Protein AF-A0A7H0GKP5-F1 (afdb_monomer)

Mean predicted aligned error: 14.51 Å

pLDDT: mean 85.99, std 13.83, range [42.19, 98.81]

Sequence (343 aa):
MNPLVGGDVTYFNGVPANNALYLAPGSTQPAPGTTVDGVYGLLIPQTQSYGGTGACLFATVDLTPFDAVYNDIYGTQNAGKIAPAFLNAIAAGGSCGIPASISKAFSQTSVLPGGTSTLTITVHNTATSAVPGLNVTDTLPSPLVIADAATTTCTGGTLVAASDSNSVSLSGAALPVGGCTITVPVSWPVAQAALCAAPGTTVTNVITPGTDFTTSLGQSNTPATAALTCLGEPPVIPPAGTVTKAFSQTSVLPGGTATLTITVQNSSSAAVAGLNVKDALPSPLVISGAATTTCTGGTLVAASGSSNVSLSGATLPVGGCTITVPVSWPVAQAAMCAAPAPR

Foldseek 3Di:
DPPLDDDDDDWDFQAQLVFAQAAAPPDDRDDHPGTGTRGFWGWDFCCRAPNNNHFTDTGGDDDDRPDPVCPPPGPDDCPPRRPVVVQQQCAQVHRRPAFKDKAKEWPDQEDAAFDKTKIKIWIFGQDPFKFWWKKAKWFAPPPKAFQDDKDKPFADFDWDHDGPHRMTIGGGTIAGHGGMMIITIMHNHNVNLVCLQDQWDKDKIWTCAPPRTATPSGHDDHIHIYMHTHGRDPFPQDPAQPFDWDWPDPDDAAFDKIKIKTWRFDQTPFKDWWDKDKDFAPPPKAFQDDKDKPFADFDWDRDGRHRMTMTTGTIAGHGTMMIMTMMGRHNVVNVVVDDPDDD

Radius of gyration: 38.27 Å; Cα contacts (8 Å, |Δi|>4): 824; chains: 1; bounding box: 104×42×102 Å

Structure (mmCIF, N/CA/C/O backbone):
data_AF-A0A7H0GKP5-F1
#
_entry.id   AF-A0A7H0GKP5-F1
#
loop_
_atom_site.group_PDB
_atom_site.id
_atom_site.type_symbol
_atom_site.label_atom_id
_atom_site.label_alt_id
_atom_site.label_comp_id
_atom_site.label_asym_id
_atom_site.label_entity_id
_atom_site.label_seq_id
_atom_site.pdbx_PDB_ins_code
_atom_site.Cartn_x
_atom_site.Cartn_y
_atom_site.Cartn_z
_atom_site.occupancy
_atom_site.B_iso_or_equiv
_atom_site.auth_seq_id
_atom_site.auth_comp_id
_atom_site.auth_asym_id
_atom_site.auth_atom_id
_atom_site.pdbx_PDB_model_num
ATOM 1 N N . MET A 1 1 ? 55.243 0.928 -18.674 1.00 42.19 1 MET A N 1
ATOM 2 C CA . MET A 1 1 ? 53.981 1.691 -18.597 1.00 42.19 1 MET A CA 1
ATOM 3 C C . MET A 1 1 ? 53.417 1.479 -17.207 1.00 42.19 1 MET A C 1
ATOM 5 O O . MET A 1 1 ? 53.243 0.329 -16.825 1.00 42.19 1 MET A O 1
ATOM 9 N N . ASN A 1 2 ? 53.256 2.542 -16.418 1.00 43.22 2 ASN A N 1
ATOM 10 C CA . ASN A 1 2 ? 52.572 2.445 -15.131 1.00 43.22 2 ASN A CA 1
ATOM 11 C C . ASN A 1 2 ? 51.073 2.273 -15.439 1.00 43.22 2 ASN A C 1
ATOM 13 O O . ASN A 1 2 ? 50.522 3.167 -16.078 1.00 43.22 2 ASN A O 1
ATOM 17 N N . PRO A 1 3 ? 50.410 1.172 -15.044 1.00 47.62 3 PRO A N 1
ATOM 18 C CA . PRO A 1 3 ? 48.980 0.983 -15.308 1.00 47.62 3 PRO A CA 1
ATOM 19 C C . PRO A 1 3 ? 48.097 2.060 -14.650 1.00 47.62 3 PRO A C 1
ATOM 21 O O . PRO A 1 3 ? 46.924 2.168 -14.984 1.00 47.62 3 PRO A O 1
ATOM 24 N N . LEU A 1 4 ? 48.663 2.872 -13.749 1.00 47.50 4 LEU A N 1
ATOM 25 C CA . LEU A 1 4 ? 48.002 3.999 -13.089 1.00 47.50 4 LEU A CA 1
ATOM 26 C C . LEU A 1 4 ? 48.134 5.330 -13.855 1.00 47.50 4 LEU A C 1
ATOM 28 O O . LEU A 1 4 ? 47.530 6.319 -13.456 1.00 47.50 4 LEU A O 1
ATOM 32 N N . VAL A 1 5 ? 48.910 5.364 -14.947 1.00 49.91 5 VAL A N 1
ATOM 33 C CA . VAL A 1 5 ? 49.102 6.536 -15.819 1.00 49.91 5 VAL A CA 1
ATOM 34 C C . VAL A 1 5 ? 48.874 6.091 -17.270 1.00 49.91 5 VAL A C 1
ATOM 36 O O . VAL A 1 5 ? 49.813 5.909 -18.046 1.00 49.91 5 VAL A O 1
ATOM 39 N N . GLY A 1 6 ? 47.613 5.812 -17.608 1.00 44.91 6 GLY A N 1
ATOM 40 C CA . GLY A 1 6 ? 47.175 5.511 -18.974 1.00 44.91 6 GLY A CA 1
ATOM 41 C C . GLY A 1 6 ? 47.022 6.802 -19.780 1.00 44.91 6 GLY A C 1
ATOM 42 O O . GLY A 1 6 ? 46.294 7.694 -19.361 1.00 44.91 6 GLY A O 1
ATOM 43 N N . GLY A 1 7 ? 47.751 6.914 -20.894 1.00 50.56 7 GLY A N 1
ATOM 44 C CA . GLY A 1 7 ? 47.980 8.178 -21.602 1.00 50.56 7 GLY A CA 1
ATOM 45 C C . GLY A 1 7 ? 47.321 8.353 -22.972 1.00 50.56 7 GLY A C 1
ATOM 46 O O . GLY A 1 7 ? 47.480 9.431 -23.525 1.00 50.56 7 GLY A O 1
ATOM 47 N N . ASP A 1 8 ? 46.575 7.388 -23.518 1.00 55.06 8 ASP A N 1
ATOM 48 C CA . ASP A 1 8 ? 45.895 7.593 -24.810 1.00 55.06 8 ASP A CA 1
ATOM 49 C C . ASP A 1 8 ? 44.377 7.674 -24.641 1.00 55.06 8 ASP A C 1
ATOM 51 O O . ASP A 1 8 ? 43.648 6.682 -24.572 1.00 55.06 8 ASP A O 1
ATOM 55 N N . VAL A 1 9 ? 43.916 8.921 -24.558 1.00 59.06 9 VAL A N 1
ATOM 56 C CA . VAL A 1 9 ? 42.510 9.318 -24.537 1.00 59.06 9 VAL A CA 1
ATOM 57 C C . VAL A 1 9 ? 41.914 9.079 -25.918 1.00 59.06 9 VAL A C 1
ATOM 59 O O . VAL A 1 9 ? 42.252 9.783 -26.866 1.00 59.06 9 VAL A O 1
ATOM 62 N N . THR A 1 10 ? 40.988 8.130 -26.048 1.00 70.25 10 THR A N 1
ATOM 63 C CA . THR A 1 10 ? 40.208 7.997 -27.286 1.00 70.25 10 THR A CA 1
ATOM 64 C C . THR A 1 10 ? 38.777 8.428 -27.011 1.00 70.25 10 THR A C 1
ATOM 66 O O . THR A 1 10 ? 37.949 7.627 -26.588 1.00 70.25 10 THR A O 1
ATOM 69 N N . TYR A 1 11 ? 38.493 9.718 -27.201 1.00 80.94 11 TYR A N 1
ATOM 70 C CA . TYR A 1 11 ? 37.114 10.196 -27.269 1.00 80.94 11 TYR A CA 1
ATOM 71 C C . TYR A 1 11 ? 36.375 9.507 -28.423 1.00 80.94 11 TYR A C 1
ATOM 73 O O . TYR A 1 11 ? 36.978 9.149 -29.439 1.00 80.94 11 TYR A O 1
ATOM 81 N N . PHE A 1 12 ? 35.060 9.362 -28.293 1.00 86.06 12 PHE A N 1
ATOM 82 C CA . PHE A 1 12 ? 34.231 8.940 -29.410 1.00 86.06 12 PHE A CA 1
ATOM 83 C C . PHE A 1 12 ? 34.058 10.114 -30.377 1.00 86.06 12 PHE A C 1
ATOM 85 O O . PHE A 1 12 ? 33.631 11.203 -29.985 1.00 86.06 12 PHE A O 1
ATOM 92 N N . ASN A 1 13 ? 34.385 9.867 -31.642 1.00 89.25 13 ASN A N 1
ATOM 93 C CA . ASN A 1 13 ? 34.246 10.820 -32.736 1.00 89.25 13 ASN A CA 1
ATOM 94 C C . ASN A 1 13 ? 33.146 10.368 -33.701 1.00 89.25 13 ASN A C 1
ATOM 96 O O . ASN A 1 13 ? 32.809 9.184 -33.759 1.00 89.25 13 ASN A O 1
ATOM 100 N N . GLY A 1 14 ? 32.570 11.310 -34.446 1.00 89.25 14 GLY A N 1
ATOM 101 C CA . GLY A 1 14 ? 31.476 11.056 -35.381 1.00 89.25 14 GLY A CA 1
ATOM 102 C C . GLY A 1 14 ? 30.175 10.619 -34.702 1.00 89.25 14 GLY A C 1
ATOM 103 O O . GLY A 1 14 ? 29.341 9.974 -35.335 1.00 89.25 14 GLY A O 1
ATOM 104 N N . VAL A 1 15 ? 29.984 10.940 -33.419 1.00 90.19 15 VAL A N 1
ATOM 105 C CA . VAL A 1 15 ? 28.782 10.547 -32.672 1.00 90.19 15 VAL A CA 1
ATOM 106 C C . VAL A 1 15 ? 27.616 11.430 -33.116 1.00 90.19 15 VAL A C 1
ATOM 108 O O . VAL A 1 15 ? 27.779 12.649 -33.151 1.00 90.19 15 VAL A O 1
ATOM 111 N N . PRO A 1 16 ? 26.425 10.888 -33.427 1.00 91.56 16 PRO A N 1
ATOM 112 C CA . PRO A 1 16 ? 25.240 11.714 -33.639 1.00 91.56 16 PRO A CA 1
ATOM 113 C C . PRO A 1 16 ? 25.007 12.646 -32.442 1.00 91.56 16 PRO A C 1
ATOM 115 O O . PRO A 1 16 ? 24.992 12.193 -31.300 1.00 91.56 16 PRO A O 1
ATOM 118 N N . ALA A 1 17 ? 24.791 13.937 -32.684 1.00 90.12 17 ALA A N 1
ATOM 119 C CA . ALA A 1 17 ? 24.693 14.960 -31.640 1.00 90.12 17 ALA A CA 1
ATOM 120 C C . ALA A 1 17 ? 23.602 14.656 -30.597 1.00 90.12 17 ALA A C 1
ATOM 122 O O . ALA A 1 17 ? 23.767 14.974 -29.423 1.00 90.12 17 ALA A O 1
ATOM 123 N N . ASN A 1 18 ? 22.527 13.979 -31.018 1.00 89.75 18 ASN A N 1
ATOM 124 C CA . ASN A 1 18 ? 21.422 13.536 -30.158 1.00 89.75 18 ASN A CA 1
ATOM 125 C C . ASN A 1 18 ? 21.801 12.389 -29.204 1.00 89.75 18 ASN A C 1
ATOM 127 O O . ASN A 1 18 ? 21.088 12.141 -28.237 1.00 89.75 18 ASN A O 1
ATOM 131 N N . ASN A 1 19 ? 22.895 11.684 -29.490 1.00 90.31 19 ASN A N 1
ATOM 132 C CA . ASN A 1 19 ? 23.378 10.539 -28.722 1.00 90.31 19 ASN A CA 1
ATOM 133 C C . ASN A 1 19 ? 24.552 10.918 -27.812 1.00 90.31 19 ASN A C 1
ATOM 135 O O . ASN A 1 19 ? 24.908 10.151 -26.918 1.00 90.31 19 ASN A O 1
ATOM 139 N N . ALA A 1 20 ? 25.168 12.083 -28.031 1.00 89.88 20 ALA A N 1
ATOM 140 C CA . ALA A 1 20 ? 26.224 12.601 -27.178 1.00 89.88 20 ALA A CA 1
ATOM 141 C C . ALA A 1 20 ? 25.627 13.145 -25.871 1.00 89.88 20 ALA A C 1
ATOM 143 O O . ALA A 1 20 ? 24.842 14.093 -25.879 1.00 89.88 20 ALA A O 1
ATOM 144 N N . LEU A 1 21 ? 26.011 12.541 -24.746 1.00 88.06 21 LEU A N 1
ATOM 145 C CA . LEU A 1 21 ? 25.601 12.974 -23.409 1.00 88.06 21 LEU A CA 1
ATOM 146 C C . LEU A 1 21 ? 26.622 13.930 -22.800 1.00 88.06 21 LEU A C 1
ATOM 148 O O . LEU A 1 21 ? 26.254 14.891 -22.127 1.00 88.06 21 LEU A O 1
ATOM 152 N N . TYR A 1 22 ? 27.907 13.656 -23.033 1.00 86.12 22 TYR A N 1
ATOM 153 C CA . TYR A 1 22 ? 28.989 14.425 -22.445 1.00 86.12 22 TYR A CA 1
ATOM 154 C C . TYR A 1 22 ? 30.159 14.621 -23.409 1.00 86.12 22 TYR A C 1
ATOM 156 O O . TYR A 1 22 ? 30.669 13.661 -23.989 1.00 86.12 22 TYR A O 1
ATOM 164 N N . LEU A 1 23 ? 30.592 15.876 -23.543 1.00 84.94 23 LEU A N 1
ATOM 165 C CA . LEU A 1 23 ? 31.647 16.330 -24.452 1.00 84.94 23 LEU A CA 1
ATOM 166 C C . LEU A 1 23 ? 32.865 16.833 -23.680 1.00 84.94 23 LEU A C 1
ATOM 168 O O . LEU A 1 23 ? 32.721 17.358 -22.574 1.00 84.94 23 LEU A O 1
ATOM 172 N N . ALA A 1 24 ? 34.044 16.737 -24.291 1.00 79.25 24 ALA A N 1
ATOM 173 C CA . ALA A 1 24 ? 35.291 17.270 -23.758 1.00 79.25 24 ALA A CA 1
ATOM 174 C C . ALA A 1 24 ? 35.158 18.752 -23.326 1.00 79.25 24 ALA A C 1
ATOM 176 O O . ALA A 1 24 ? 34.414 19.512 -23.961 1.00 79.25 24 ALA A O 1
ATOM 177 N N . PRO A 1 25 ? 35.876 19.195 -22.273 1.00 76.00 25 PRO A N 1
ATOM 178 C CA . PRO A 1 25 ? 35.813 20.572 -21.784 1.00 76.00 25 PRO A CA 1
ATOM 179 C C . PRO A 1 25 ? 36.015 21.607 -22.897 1.00 76.00 25 PRO A C 1
ATOM 181 O O . PRO A 1 25 ? 36.880 21.447 -23.753 1.00 76.00 25 PRO A O 1
ATOM 184 N N . GLY A 1 26 ? 35.212 22.674 -22.882 1.00 77.12 26 GLY A N 1
ATOM 185 C CA . GLY A 1 26 ? 35.241 23.720 -23.912 1.00 77.12 26 GLY A CA 1
ATOM 186 C C . GLY A 1 26 ? 34.437 23.403 -25.180 1.00 77.12 26 GLY A C 1
ATOM 187 O O . GLY A 1 26 ? 34.278 24.282 -26.024 1.00 77.12 26 GLY A O 1
ATOM 188 N N . SER A 1 27 ? 33.879 22.196 -25.301 1.00 81.75 27 SER A N 1
ATOM 189 C CA . SER A 1 27 ? 32.969 21.841 -26.395 1.00 81.75 27 SER A CA 1
ATOM 190 C C . SER A 1 27 ? 31.552 22.354 -26.128 1.00 81.75 27 SER A C 1
ATOM 192 O O . SER A 1 27 ? 31.083 22.365 -24.990 1.00 81.75 27 SER A O 1
ATOM 194 N N . THR A 1 28 ? 30.842 22.738 -27.188 1.00 83.44 28 THR A N 1
ATOM 195 C CA . THR A 1 28 ? 29.410 23.069 -27.133 1.00 83.44 28 THR A CA 1
ATOM 196 C C . THR A 1 28 ? 28.616 21.983 -27.842 1.00 83.44 28 THR A C 1
ATOM 198 O O . THR A 1 28 ? 29.091 21.413 -28.824 1.00 83.44 28 THR A O 1
ATOM 201 N N . GLN A 1 29 ? 27.423 21.658 -27.336 1.00 84.12 29 GLN A N 1
ATOM 202 C CA . GLN A 1 29 ? 26.573 20.665 -27.986 1.00 84.12 29 GLN A CA 1
ATOM 203 C C . GLN A 1 29 ? 26.078 21.220 -29.328 1.00 84.12 29 GLN A C 1
ATOM 205 O O . GLN A 1 29 ? 25.445 22.280 -29.339 1.00 84.12 29 GLN A O 1
ATOM 210 N N . PRO A 1 30 ? 26.369 20.551 -30.457 1.00 88.00 30 PRO A N 1
ATOM 211 C CA . PRO A 1 30 ? 25.908 21.022 -31.751 1.00 88.00 30 PRO A CA 1
ATOM 212 C C . PRO A 1 30 ? 24.413 20.744 -31.941 1.00 88.00 30 PRO A C 1
ATOM 214 O O . PRO A 1 30 ? 23.776 20.049 -31.146 1.00 88.00 30 PRO A O 1
ATOM 217 N N . ALA A 1 31 ? 23.844 21.325 -32.998 1.00 88.25 31 ALA A N 1
ATOM 218 C CA . ALA A 1 31 ? 22.423 21.207 -33.292 1.00 88.25 31 ALA A CA 1
ATOM 219 C C . ALA A 1 31 ? 21.989 19.737 -33.493 1.00 88.25 31 ALA A C 1
ATOM 221 O O . ALA A 1 31 ? 22.755 18.931 -34.031 1.00 88.25 31 ALA A O 1
ATOM 222 N N . PRO A 1 32 ? 20.745 19.380 -33.124 1.00 86.62 32 PRO A N 1
ATOM 223 C CA . PRO A 1 32 ? 20.196 18.058 -33.396 1.00 86.62 32 PRO A CA 1
ATOM 224 C C . PRO A 1 32 ? 20.342 17.642 -34.865 1.00 86.62 32 PRO A C 1
ATOM 226 O O . PRO A 1 32 ? 20.083 18.430 -35.773 1.00 86.62 32 PRO A O 1
ATOM 229 N N . GLY A 1 33 ? 20.722 16.383 -35.096 1.00 85.75 33 GLY A N 1
ATOM 230 C CA . GLY A 1 33 ? 20.874 15.814 -36.442 1.00 85.75 33 GLY A CA 1
ATOM 231 C C . GLY A 1 33 ? 22.257 15.975 -37.086 1.00 85.75 33 GLY A C 1
ATOM 232 O O . GLY A 1 33 ? 22.461 15.452 -38.179 1.00 85.75 33 GLY A O 1
ATOM 233 N N . THR A 1 34 ? 23.217 16.634 -36.430 1.00 92.81 34 THR A N 1
ATOM 234 C CA . THR A 1 34 ? 24.630 16.632 -36.857 1.00 92.81 34 THR A CA 1
ATOM 235 C C . THR A 1 34 ? 25.427 15.532 -36.152 1.00 92.81 34 THR A C 1
ATOM 237 O O . THR A 1 34 ? 24.889 14.790 -35.329 1.00 92.81 34 THR A O 1
ATOM 240 N N . THR A 1 35 ? 26.724 15.428 -36.447 1.00 91.88 35 THR A N 1
ATOM 241 C CA . THR A 1 35 ? 27.682 14.644 -35.654 1.00 91.88 35 THR A CA 1
ATOM 242 C C . THR A 1 35 ? 28.554 15.550 -34.785 1.00 91.88 35 THR A C 1
ATOM 244 O O . THR A 1 35 ? 28.647 16.754 -35.034 1.00 91.88 35 THR A O 1
ATOM 247 N N . VAL A 1 36 ? 29.180 14.974 -33.761 1.00 92.75 36 VAL A N 1
ATOM 248 C CA . VAL A 1 36 ? 30.086 15.649 -32.831 1.00 92.75 36 VAL A CA 1
ATOM 249 C C . VAL A 1 36 ? 31.264 14.744 -32.470 1.00 92.75 36 VAL A C 1
ATOM 251 O O . VAL A 1 36 ? 31.110 13.528 -32.323 1.00 92.75 36 VAL A O 1
ATOM 254 N N . ASP A 1 37 ? 32.434 15.364 -32.341 1.00 89.56 37 ASP A N 1
ATOM 255 C CA . ASP A 1 37 ? 33.682 14.735 -31.913 1.00 89.56 37 ASP A CA 1
ATOM 256 C C . ASP A 1 37 ? 33.975 15.048 -30.441 1.00 89.56 37 ASP A C 1
ATOM 258 O O . ASP A 1 37 ? 33.355 15.932 -29.845 1.00 89.56 37 ASP A O 1
ATOM 262 N N . GLY A 1 38 ? 34.926 14.340 -29.831 1.00 85.12 38 GLY A N 1
ATOM 263 C CA . GLY A 1 38 ? 35.325 14.628 -28.451 1.00 85.12 38 GLY A CA 1
ATOM 264 C C . GLY A 1 38 ? 34.295 14.186 -27.404 1.00 85.12 38 GLY A C 1
ATOM 265 O O . GLY A 1 38 ? 34.229 14.766 -26.320 1.00 85.12 38 GLY A O 1
ATOM 266 N N . VAL A 1 39 ? 33.462 13.186 -27.708 1.00 86.62 39 VAL A N 1
ATOM 267 C CA . VAL A 1 39 ? 32.450 12.667 -26.778 1.00 86.62 39 VAL A CA 1
ATOM 268 C C . VAL A 1 39 ? 33.096 11.695 -25.793 1.00 86.62 39 VAL A C 1
ATOM 270 O O . VAL A 1 39 ? 33.787 10.767 -26.205 1.00 86.62 39 VAL A O 1
ATOM 273 N N . TYR A 1 40 ? 32.854 11.861 -24.492 1.00 84.50 40 TYR A N 1
ATOM 274 C CA . TYR A 1 40 ? 33.293 10.900 -23.466 1.00 84.50 40 TYR A CA 1
ATOM 275 C C . TYR A 1 40 ? 32.140 10.131 -22.818 1.00 84.50 40 TYR A C 1
ATOM 277 O O . TYR A 1 40 ? 32.378 9.196 -22.060 1.00 84.50 40 TYR A O 1
ATOM 285 N N . GLY A 1 41 ? 30.889 10.477 -23.120 1.00 86.62 41 GLY A N 1
ATOM 286 C CA . GLY A 1 41 ? 29.725 9.684 -22.740 1.00 86.62 41 GLY A CA 1
ATOM 287 C C . GLY A 1 41 ? 28.646 9.763 -23.807 1.00 86.62 41 GLY A C 1
ATOM 288 O O . GLY A 1 41 ? 28.270 10.862 -24.220 1.00 86.62 41 GLY A O 1
ATOM 289 N N . LEU A 1 42 ? 28.149 8.610 -24.250 1.00 90.62 42 LEU A N 1
ATOM 290 C CA . LEU A 1 42 ? 27.102 8.509 -25.262 1.00 90.62 42 LEU A CA 1
ATOM 291 C C . LEU A 1 42 ? 26.056 7.454 -24.903 1.00 90.62 42 LEU A C 1
ATOM 293 O O . LEU A 1 42 ? 26.338 6.473 -24.211 1.00 90.62 42 LEU A O 1
ATOM 297 N N . LEU A 1 43 ? 24.857 7.657 -25.439 1.00 92.25 43 LEU A N 1
ATOM 298 C CA . LEU A 1 43 ? 23.736 6.731 -25.382 1.00 92.25 43 LEU A CA 1
ATOM 299 C C . LEU A 1 43 ? 23.212 6.506 -26.798 1.00 92.25 43 LEU A C 1
ATOM 301 O O . LEU A 1 43 ? 22.797 7.452 -27.462 1.00 92.25 43 LEU A O 1
ATOM 305 N N . ILE A 1 44 ? 23.194 5.253 -27.243 1.00 91.38 44 ILE A N 1
ATOM 306 C CA . ILE A 1 44 ? 22.543 4.837 -28.486 1.00 91.38 44 ILE A CA 1
ATOM 307 C C . ILE A 1 44 ? 21.239 4.140 -28.089 1.00 91.38 44 ILE A C 1
ATOM 309 O O . ILE A 1 44 ? 21.284 3.027 -27.550 1.00 91.38 44 ILE A O 1
ATOM 313 N N . PRO A 1 45 ? 20.080 4.779 -28.335 1.00 89.25 45 PRO A N 1
ATOM 314 C CA . PRO A 1 45 ? 18.780 4.167 -28.104 1.00 89.25 45 PRO A CA 1
ATOM 315 C C . PRO A 1 45 ? 18.638 2.864 -28.888 1.00 89.25 45 PRO A C 1
ATOM 317 O O . PRO A 1 45 ? 19.172 2.736 -29.994 1.00 89.25 45 PRO A O 1
ATOM 320 N N . GLN A 1 46 ? 17.837 1.931 -28.371 1.00 84.88 46 GLN A N 1
ATOM 321 C CA . GLN A 1 46 ? 17.559 0.666 -29.060 1.00 84.88 46 GLN A CA 1
ATOM 322 C C . GLN A 1 46 ? 17.062 0.902 -30.496 1.00 84.88 46 GLN A C 1
ATOM 324 O O . GLN A 1 46 ? 17.510 0.245 -31.430 1.00 84.88 46 GLN A O 1
ATOM 329 N N . THR A 1 47 ? 16.203 1.910 -30.683 1.00 87.12 47 THR A N 1
ATOM 330 C CA . THR A 1 47 ? 15.612 2.294 -31.976 1.00 87.12 47 THR A CA 1
ATOM 331 C C . THR A 1 47 ? 16.639 2.692 -33.038 1.00 87.12 47 THR A C 1
ATOM 333 O O . THR A 1 47 ? 16.351 2.601 -34.228 1.00 87.12 47 THR A O 1
ATOM 336 N N . GLN A 1 48 ? 17.837 3.113 -32.629 1.00 89.50 48 GLN A N 1
ATOM 337 C CA . GLN A 1 48 ? 18.928 3.510 -33.524 1.00 89.50 48 GLN A CA 1
ATOM 338 C C . GLN A 1 48 ? 20.005 2.424 -33.662 1.00 89.50 48 GLN A C 1
ATOM 340 O O . GLN A 1 48 ? 20.851 2.493 -34.552 1.00 89.50 48 GLN A O 1
ATOM 345 N N . SER A 1 49 ? 19.978 1.411 -32.796 1.00 88.19 49 SER A N 1
ATOM 346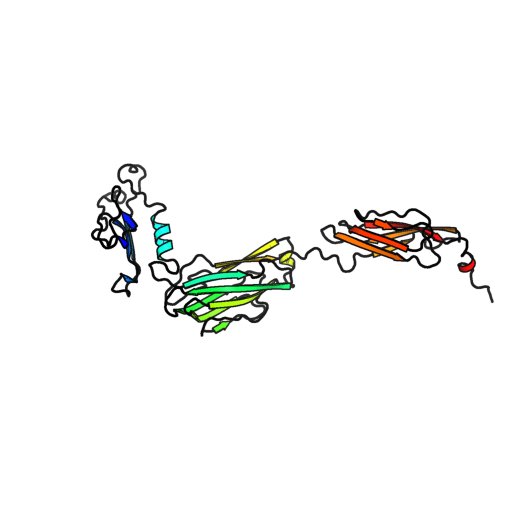 C CA . SER A 1 49 ? 20.918 0.294 -32.797 1.00 88.19 49 SER A CA 1
ATOM 347 C C . SER A 1 49 ? 20.428 -0.803 -33.739 1.00 88.19 49 SER A C 1
ATOM 349 O O . SER A 1 49 ? 19.305 -1.288 -33.600 1.00 88.19 49 SER A O 1
ATOM 351 N N . TYR A 1 50 ? 21.250 -1.186 -34.721 1.00 88.19 50 TYR A N 1
ATOM 352 C CA . TYR A 1 50 ? 20.960 -2.261 -35.686 1.00 88.19 50 TYR A CA 1
ATOM 353 C C . TYR A 1 50 ? 19.517 -2.210 -36.246 1.00 88.19 50 TYR A C 1
ATOM 355 O O . TYR A 1 50 ? 18.749 -3.170 -36.169 1.00 88.19 50 TYR A O 1
ATOM 363 N N . GLY A 1 51 ? 19.102 -1.034 -36.734 1.00 84.06 51 GLY A N 1
ATOM 364 C CA . GLY A 1 51 ? 17.769 -0.832 -37.319 1.00 84.06 51 GLY A CA 1
ATOM 365 C C . GLY A 1 51 ? 16.597 -1.004 -36.342 1.00 84.06 51 GLY A C 1
ATOM 366 O O . GLY A 1 51 ? 15.508 -1.375 -36.769 1.00 84.06 51 GLY A O 1
ATOM 367 N N . GLY A 1 52 ? 16.812 -0.784 -35.041 1.00 81.81 52 GLY A N 1
ATOM 368 C CA . GLY A 1 52 ? 15.788 -0.918 -33.999 1.00 81.81 52 GLY A CA 1
ATOM 369 C C . GLY A 1 52 ? 15.755 -2.277 -33.302 1.00 81.81 52 GLY A C 1
ATOM 370 O O . GLY A 1 52 ? 14.970 -2.475 -32.375 1.00 81.81 52 GLY A O 1
ATOM 371 N N . THR A 1 53 ? 16.606 -3.212 -33.726 1.00 80.25 53 THR A N 1
ATOM 372 C CA . THR A 1 53 ? 16.664 -4.581 -33.183 1.00 80.25 53 THR A CA 1
ATOM 373 C C . THR A 1 53 ? 17.935 -4.866 -32.381 1.00 80.25 53 THR A C 1
ATOM 375 O O . THR A 1 53 ? 18.071 -5.943 -31.804 1.00 80.25 53 THR A O 1
ATOM 378 N N . GLY A 1 54 ? 18.866 -3.910 -32.327 1.00 82.62 54 GLY A N 1
ATOM 379 C CA . GLY A 1 54 ? 20.095 -4.014 -31.545 1.00 82.62 54 GLY A CA 1
ATOM 380 C C . GLY A 1 54 ? 19.886 -3.713 -30.062 1.00 82.62 54 GLY A C 1
ATOM 381 O O . GLY A 1 54 ? 18.797 -3.349 -29.631 1.00 82.62 54 GLY A O 1
ATOM 382 N N . ALA A 1 55 ? 20.947 -3.840 -29.266 1.00 83.81 55 ALA A N 1
ATOM 383 C CA . ALA A 1 55 ? 20.913 -3.479 -27.849 1.00 83.81 55 ALA A CA 1
ATOM 384 C C . ALA A 1 55 ? 20.883 -1.953 -27.652 1.00 83.81 55 ALA A C 1
ATOM 386 O O . ALA A 1 55 ? 21.445 -1.211 -28.462 1.00 83.81 55 ALA A O 1
ATOM 387 N N . CYS A 1 56 ? 20.296 -1.495 -26.542 1.00 88.06 56 CYS A N 1
ATOM 388 C CA . CYS A 1 56 ? 20.578 -0.155 -26.028 1.00 88.06 56 CYS A CA 1
ATOM 389 C C . CYS A 1 56 ? 22.048 -0.099 -25.597 1.00 88.06 56 CYS A C 1
ATOM 391 O O . CYS A 1 56 ? 22.486 -0.950 -24.819 1.00 88.06 56 CYS A O 1
ATOM 393 N N . LEU A 1 57 ? 22.809 0.874 -26.097 1.00 89.00 57 LEU A N 1
ATOM 394 C CA . LEU A 1 57 ? 24.230 0.997 -25.775 1.00 89.00 57 LEU A CA 1
ATOM 395 C C . LEU A 1 57 ? 24.460 2.259 -24.962 1.00 89.00 57 LEU A C 1
ATOM 397 O O . LEU A 1 57 ? 24.114 3.356 -25.391 1.00 89.00 57 LEU A O 1
ATOM 401 N N . PHE A 1 58 ? 25.098 2.098 -23.813 1.00 89.00 58 PHE A N 1
ATOM 402 C CA . PHE A 1 58 ? 25.612 3.197 -23.018 1.00 89.00 58 PHE A CA 1
ATOM 403 C C . PHE A 1 58 ? 27.124 3.022 -22.923 1.00 89.00 58 PHE A C 1
ATOM 405 O O . PHE A 1 58 ? 27.593 1.981 -22.460 1.00 89.00 58 PHE A O 1
ATOM 412 N N . ALA A 1 59 ? 27.883 4.003 -23.403 1.00 86.94 59 ALA A N 1
ATOM 413 C CA . ALA A 1 59 ? 29.338 3.927 -23.436 1.00 86.94 59 ALA A CA 1
ATOM 414 C C . ALA A 1 59 ? 29.945 5.196 -22.850 1.00 86.94 59 ALA A C 1
ATOM 416 O O . ALA A 1 59 ? 29.526 6.310 -23.168 1.00 86.94 59 ALA A O 1
ATOM 417 N N . THR A 1 60 ? 30.951 5.017 -21.999 1.00 82.56 60 THR A N 1
ATOM 418 C CA . THR A 1 60 ? 31.675 6.113 -21.360 1.00 82.56 60 THR A CA 1
ATOM 419 C C . THR A 1 60 ? 33.163 5.845 -21.370 1.00 82.56 60 THR A C 1
ATOM 421 O O . THR A 1 60 ? 33.592 4.714 -21.150 1.00 82.56 60 THR A O 1
ATOM 424 N N . VAL A 1 61 ? 33.937 6.903 -21.557 1.00 76.75 61 VAL A N 1
ATOM 425 C CA . VAL A 1 61 ? 35.374 6.917 -21.312 1.00 76.75 61 VAL A CA 1
ATOM 426 C C . VAL A 1 61 ? 35.587 7.632 -19.986 1.00 76.75 61 VAL A C 1
ATOM 428 O O . VAL A 1 61 ? 35.216 8.800 -19.851 1.00 76.75 61 VAL A O 1
ATOM 431 N N . ASP A 1 62 ? 36.146 6.926 -19.002 1.00 70.88 62 ASP A N 1
ATOM 432 C CA . ASP A 1 62 ? 36.542 7.538 -17.737 1.00 70.88 62 ASP A CA 1
ATOM 433 C C . ASP A 1 62 ? 38.031 7.879 -17.748 1.00 70.88 62 ASP A C 1
ATOM 435 O O . ASP A 1 62 ? 38.869 7.048 -18.096 1.00 70.88 62 ASP A O 1
ATOM 439 N N . LEU A 1 63 ? 38.331 9.130 -17.409 1.00 64.56 63 LEU A N 1
ATOM 440 C CA . LEU A 1 63 ? 39.657 9.738 -17.516 1.00 64.56 63 LEU A CA 1
ATOM 441 C C . LEU A 1 63 ? 40.247 10.070 -16.146 1.00 64.56 63 LEU A C 1
ATOM 443 O O . LEU A 1 63 ? 41.291 10.714 -16.076 1.00 64.56 63 LEU A O 1
ATOM 447 N N . THR A 1 64 ? 39.587 9.670 -15.055 1.00 63.25 64 THR A N 1
ATOM 448 C CA . THR A 1 64 ? 40.099 9.940 -13.714 1.00 63.25 64 THR A CA 1
ATOM 449 C C . THR A 1 64 ? 41.391 9.151 -13.484 1.00 63.25 64 THR A C 1
ATOM 451 O O . THR A 1 64 ? 41.340 7.916 -13.471 1.00 63.25 64 THR A O 1
ATOM 454 N N . PRO A 1 65 ? 42.546 9.817 -13.287 1.00 58.59 65 PRO A N 1
ATOM 455 C CA . PRO A 1 65 ? 43.745 9.122 -12.849 1.00 58.59 65 PRO A CA 1
ATOM 456 C C . PRO A 1 65 ? 43.470 8.461 -11.493 1.00 58.59 65 PRO A C 1
ATOM 458 O O . PRO A 1 65 ? 42.816 9.042 -10.628 1.00 58.59 65 PRO A O 1
ATOM 461 N N . PHE A 1 66 ? 43.997 7.253 -11.283 1.00 61.44 66 PHE A N 1
ATOM 462 C CA . PHE A 1 66 ? 43.897 6.549 -9.996 1.00 61.44 66 PHE A CA 1
ATOM 463 C C . PHE A 1 66 ? 44.739 7.208 -8.882 1.00 61.44 66 PHE A C 1
ATOM 465 O O . PHE A 1 66 ? 44.748 6.727 -7.751 1.00 61.44 66 PHE A O 1
ATOM 472 N N . ASP A 1 67 ? 45.452 8.292 -9.203 1.00 57.53 67 ASP A N 1
ATOM 473 C CA . ASP A 1 67 ? 46.311 9.055 -8.305 1.00 57.53 67 ASP A CA 1
ATOM 474 C C . ASP A 1 67 ? 45.828 10.513 -8.195 1.00 57.53 67 ASP A C 1
ATOM 476 O O . ASP A 1 67 ? 45.739 11.244 -9.186 1.00 57.53 67 ASP A O 1
ATOM 480 N N . ALA A 1 68 ? 45.553 10.938 -6.961 1.00 57.34 68 ALA A N 1
ATOM 481 C CA . ALA A 1 68 ? 45.102 12.282 -6.610 1.00 57.34 68 ALA A CA 1
ATOM 482 C C . ALA A 1 68 ? 46.154 13.378 -6.875 1.00 57.34 68 ALA A C 1
ATOM 484 O O . ALA A 1 68 ? 45.812 14.560 -6.886 1.00 57.34 68 ALA A O 1
ATOM 485 N N . VAL A 1 69 ? 47.422 13.019 -7.103 1.00 59.97 69 VAL A N 1
ATOM 486 C CA . VAL A 1 69 ? 48.505 13.979 -7.378 1.00 59.97 69 VAL A CA 1
ATOM 487 C C . VAL A 1 69 ? 48.340 14.664 -8.748 1.00 59.97 69 VAL A C 1
ATOM 489 O O . VAL A 1 69 ? 48.819 15.780 -8.933 1.00 59.97 69 VAL A O 1
ATOM 492 N N . TYR A 1 70 ? 47.604 14.060 -9.689 1.00 59.06 70 TYR A N 1
ATOM 493 C CA . TYR A 1 70 ? 47.387 14.578 -11.053 1.00 59.06 70 TYR A CA 1
ATOM 494 C C . TYR A 1 70 ? 46.031 15.287 -11.255 1.00 59.06 70 TYR A C 1
ATOM 496 O O . TYR A 1 70 ? 45.530 15.379 -12.376 1.00 59.06 70 TYR A O 1
ATOM 504 N N . ASN A 1 71 ? 45.436 15.815 -10.181 1.00 55.78 71 ASN A N 1
ATOM 505 C CA . ASN A 1 71 ? 44.089 16.407 -10.170 1.00 55.78 71 ASN A CA 1
ATOM 506 C C . ASN A 1 71 ? 43.918 17.672 -11.048 1.00 55.78 71 ASN A C 1
ATOM 508 O O . ASN A 1 71 ? 42.795 18.131 -11.229 1.00 55.78 71 ASN A O 1
ATOM 512 N N . ASP A 1 72 ? 45.004 18.230 -11.596 1.00 53.66 72 ASP A N 1
ATOM 513 C CA . ASP A 1 72 ? 45.003 19.539 -12.272 1.00 53.66 72 ASP A CA 1
ATOM 514 C C . ASP A 1 72 ? 45.146 19.478 -13.808 1.00 53.66 72 ASP A C 1
ATOM 516 O O . ASP A 1 72 ? 44.988 20.495 -14.478 1.00 53.66 72 ASP A O 1
ATOM 520 N N . ILE A 1 73 ? 45.440 18.310 -14.401 1.00 53.06 73 ILE A N 1
ATOM 521 C CA . ILE A 1 73 ? 45.830 18.242 -15.830 1.00 53.06 73 ILE A CA 1
ATOM 522 C C . ILE A 1 73 ? 44.708 17.726 -16.750 1.00 53.06 73 ILE A C 1
ATOM 524 O O . ILE A 1 73 ? 44.683 18.067 -17.931 1.00 53.06 73 ILE A O 1
ATOM 528 N N . TYR A 1 74 ? 43.710 17.003 -16.230 1.00 56.56 74 TYR A N 1
ATOM 529 C CA . TYR A 1 74 ? 42.580 16.510 -17.030 1.00 56.56 74 TYR A CA 1
ATOM 530 C C . TYR A 1 74 ? 41.259 16.746 -16.289 1.00 56.56 74 TYR A C 1
ATOM 532 O O . TYR A 1 74 ? 40.784 15.910 -15.527 1.00 56.56 74 TYR A O 1
ATOM 540 N N . GLY A 1 75 ? 40.676 17.931 -16.488 1.00 55.09 75 GLY A N 1
ATOM 541 C CA . GLY A 1 75 ? 39.497 18.450 -15.779 1.00 55.09 75 GLY A CA 1
ATOM 542 C C . GLY A 1 75 ? 38.155 17.746 -16.043 1.00 55.09 75 GLY A C 1
ATOM 543 O O . GLY A 1 75 ? 37.125 18.412 -16.130 1.00 55.09 75 GLY A O 1
ATOM 544 N N . THR A 1 76 ? 38.118 16.420 -16.169 1.00 59.78 76 THR A N 1
ATOM 545 C CA . THR A 1 76 ? 36.877 15.652 -16.359 1.00 59.78 76 THR A CA 1
ATOM 546 C C . THR A 1 76 ? 36.708 14.598 -15.271 1.00 59.78 76 THR A C 1
ATOM 548 O O . THR A 1 76 ? 36.883 13.406 -15.508 1.00 59.78 76 THR A O 1
ATOM 551 N N . GLN A 1 77 ? 36.324 15.027 -14.065 1.00 65.44 77 GLN A N 1
ATOM 552 C CA . GLN A 1 77 ? 35.725 14.103 -13.102 1.00 65.44 77 GLN A CA 1
ATOM 553 C C . GLN A 1 77 ? 34.286 13.802 -13.552 1.00 65.44 77 GLN A C 1
ATOM 555 O O . GLN A 1 77 ? 33.421 14.685 -13.587 1.00 65.44 77 GLN A O 1
ATOM 560 N N . ASN A 1 78 ? 34.038 12.545 -13.917 1.00 65.88 78 ASN A N 1
ATOM 561 C CA . ASN A 1 78 ? 32.731 12.048 -14.360 1.00 65.88 78 ASN A CA 1
ATOM 562 C C . ASN A 1 78 ? 31.779 11.720 -13.200 1.00 65.88 78 ASN A C 1
ATOM 564 O O . ASN A 1 78 ? 30.620 11.342 -13.419 1.00 65.88 78 ASN A O 1
ATOM 568 N N . ALA A 1 79 ? 32.261 11.885 -11.965 1.00 68.38 79 ALA A N 1
ATOM 569 C CA . ALA A 1 79 ? 31.523 11.634 -10.740 1.00 68.38 79 ALA A CA 1
ATOM 570 C C . ALA A 1 79 ? 30.160 12.348 -10.753 1.00 68.38 79 ALA A C 1
ATOM 572 O O . ALA A 1 79 ? 30.057 13.544 -11.021 1.00 68.38 79 ALA A O 1
ATOM 573 N N . GLY A 1 80 ? 29.094 11.585 -10.496 1.00 73.00 80 GLY A N 1
ATOM 574 C CA . GLY A 1 80 ? 27.723 12.097 -10.396 1.00 73.00 80 GLY A CA 1
ATOM 575 C C . GLY A 1 80 ? 27.029 12.451 -11.719 1.00 73.00 80 GLY A C 1
ATOM 576 O O . GLY A 1 80 ? 25.840 12.747 -11.692 1.00 73.00 80 GLY A O 1
ATOM 577 N N . LYS A 1 81 ? 27.712 12.393 -12.871 1.00 74.00 81 LYS A N 1
ATOM 578 C CA . LYS A 1 81 ? 27.114 12.703 -14.185 1.00 74.00 81 LYS A CA 1
ATOM 579 C C . LYS A 1 81 ? 26.559 11.456 -14.872 1.00 74.00 81 LYS A C 1
ATOM 581 O O . LYS A 1 81 ? 25.394 11.404 -15.246 1.00 74.00 81 LYS A O 1
ATOM 586 N N . ILE A 1 82 ? 27.387 10.419 -14.967 1.00 78.81 82 ILE A N 1
ATOM 587 C CA . ILE A 1 82 ? 27.099 9.207 -15.742 1.00 78.81 82 ILE A CA 1
ATOM 588 C C . ILE A 1 82 ? 25.898 8.421 -15.200 1.00 78.81 82 ILE A C 1
ATOM 590 O O . ILE A 1 82 ? 25.022 8.020 -15.965 1.00 78.81 82 ILE A O 1
ATOM 594 N N . ALA A 1 83 ? 25.834 8.220 -13.881 1.00 81.31 83 ALA A N 1
ATOM 595 C CA . ALA A 1 83 ? 24.813 7.373 -13.266 1.00 81.31 83 ALA A CA 1
ATOM 596 C C . ALA A 1 83 ? 23.372 7.896 -13.470 1.00 81.31 83 ALA A C 1
ATOM 598 O O . ALA A 1 83 ? 22.535 7.106 -13.905 1.00 81.31 83 ALA A O 1
ATOM 599 N N . PRO A 1 84 ? 23.053 9.191 -13.255 1.00 84.44 84 PRO A N 1
ATOM 600 C CA . PRO A 1 84 ? 21.723 9.721 -13.570 1.00 84.44 84 PRO A CA 1
ATOM 601 C C . PRO A 1 84 ? 21.310 9.541 -15.035 1.00 84.44 84 PRO A C 1
ATOM 603 O O . PRO A 1 84 ? 20.167 9.178 -15.307 1.00 84.44 84 PRO A O 1
ATOM 606 N N . ALA A 1 85 ? 22.227 9.759 -15.985 1.00 83.25 85 ALA A N 1
ATOM 607 C CA . ALA A 1 85 ? 21.932 9.588 -17.407 1.00 83.25 85 ALA A CA 1
ATOM 608 C C . ALA A 1 85 ? 21.633 8.123 -17.755 1.00 83.25 85 ALA A C 1
ATOM 610 O O . ALA A 1 85 ? 20.665 7.846 -18.463 1.00 83.25 85 ALA A O 1
ATOM 611 N N . PHE A 1 86 ? 22.417 7.189 -17.207 1.00 85.62 86 PHE A N 1
ATOM 612 C CA . PHE A 1 86 ? 22.165 5.760 -17.359 1.00 85.62 86 PHE A CA 1
ATOM 613 C C . PHE A 1 86 ? 20.804 5.361 -16.773 1.00 85.62 86 PHE A C 1
ATOM 615 O O . PHE A 1 86 ? 20.004 4.748 -17.474 1.00 85.62 86 PHE A O 1
ATOM 622 N N . LEU A 1 87 ? 20.503 5.768 -15.534 1.00 86.31 87 LEU A N 1
ATOM 623 C CA . LEU A 1 87 ? 19.231 5.462 -14.868 1.00 86.31 87 LEU A CA 1
ATOM 624 C C . LEU A 1 87 ? 18.020 5.992 -15.648 1.00 86.31 87 LEU A C 1
ATOM 626 O O . LEU A 1 87 ? 17.039 5.273 -15.806 1.00 86.31 87 LEU A O 1
ATOM 630 N N . ASN A 1 88 ? 18.104 7.209 -16.192 1.00 85.44 88 ASN A N 1
ATOM 631 C CA . ASN A 1 88 ? 17.047 7.775 -17.034 1.00 85.44 88 ASN A CA 1
ATOM 632 C C . ASN A 1 88 ? 16.887 7.021 -18.362 1.00 85.44 88 ASN A C 1
ATOM 634 O O . ASN A 1 88 ? 15.768 6.853 -18.841 1.00 85.44 88 ASN A O 1
ATOM 638 N N . ALA A 1 89 ? 17.988 6.555 -18.961 1.00 85.38 89 ALA A N 1
ATOM 639 C CA . ALA A 1 89 ? 17.944 5.795 -20.207 1.00 85.38 89 ALA A CA 1
ATOM 640 C C . ALA A 1 89 ? 17.248 4.440 -20.030 1.00 85.38 89 ALA A C 1
ATOM 642 O O . ALA A 1 89 ? 16.485 4.031 -20.906 1.00 85.38 89 ALA A O 1
ATOM 643 N N . ILE A 1 90 ? 17.502 3.766 -18.904 1.00 85.38 90 ILE A N 1
ATOM 644 C CA . ILE A 1 90 ? 16.934 2.447 -18.613 1.00 85.38 90 ILE A CA 1
ATOM 645 C C . ILE A 1 90 ? 15.577 2.504 -17.912 1.00 85.38 90 ILE A C 1
ATOM 647 O O . ILE A 1 90 ? 14.958 1.459 -17.774 1.00 85.38 90 ILE A O 1
ATOM 651 N N . ALA A 1 91 ? 15.112 3.657 -17.426 1.00 87.56 91 ALA A N 1
ATOM 652 C CA . ALA A 1 91 ? 13.798 3.780 -16.790 1.00 87.56 91 ALA A CA 1
ATOM 653 C C . ALA A 1 91 ? 12.660 3.392 -17.751 1.00 87.56 91 ALA A C 1
ATOM 655 O O . ALA A 1 91 ? 12.827 3.418 -18.972 1.00 87.56 91 ALA A O 1
ATOM 656 N N . ALA A 1 92 ? 11.484 3.061 -17.210 1.00 85.38 92 ALA A N 1
ATOM 657 C CA . ALA A 1 92 ? 10.318 2.762 -18.037 1.00 85.38 92 ALA A CA 1
ATOM 658 C C . ALA A 1 92 ? 9.964 3.939 -18.967 1.00 85.38 92 ALA A C 1
ATOM 660 O O . ALA A 1 92 ? 9.786 5.068 -18.510 1.00 85.38 92 ALA A O 1
ATOM 661 N N . GLY A 1 93 ? 9.889 3.675 -20.274 1.00 84.12 93 GLY A N 1
ATOM 662 C CA . GLY A 1 93 ? 9.691 4.703 -21.306 1.00 84.12 93 GLY A CA 1
ATOM 663 C C . GLY A 1 93 ? 10.946 5.516 -21.655 1.00 84.12 93 GLY A C 1
ATOM 664 O O . GLY A 1 93 ? 10.873 6.418 -22.488 1.00 84.12 93 GLY A O 1
ATOM 665 N N . GLY A 1 94 ? 12.092 5.197 -21.049 1.00 86.25 94 GLY A N 1
ATOM 666 C CA . GLY A 1 94 ? 13.393 5.757 -21.392 1.00 86.25 94 GLY A CA 1
ATOM 667 C C . GLY A 1 94 ? 13.912 5.265 -22.746 1.00 86.25 94 GLY A C 1
ATOM 668 O O . GLY A 1 94 ? 13.350 4.376 -23.390 1.00 86.25 94 GLY A O 1
ATOM 669 N N . SER A 1 95 ? 15.031 5.837 -23.188 1.00 84.44 95 SER A N 1
ATOM 670 C CA . SER A 1 95 ? 15.609 5.588 -24.517 1.00 84.44 95 SER A CA 1
ATOM 671 C C . SER A 1 95 ? 16.047 4.138 -24.765 1.00 84.44 95 SER A C 1
ATOM 673 O O . SER A 1 95 ? 16.248 3.749 -25.918 1.00 84.44 95 SER A O 1
ATOM 675 N N . CYS A 1 96 ? 16.202 3.328 -23.715 1.00 85.06 96 CYS A N 1
ATOM 676 C CA . CYS A 1 96 ? 16.483 1.902 -23.849 1.00 85.06 96 CYS A CA 1
ATOM 677 C C . CYS A 1 96 ? 15.246 1.045 -24.132 1.00 85.06 96 CYS A C 1
ATOM 679 O O . CYS A 1 96 ? 15.394 -0.163 -24.281 1.00 85.06 96 CYS A O 1
ATOM 681 N N . GLY A 1 97 ? 14.052 1.637 -24.228 1.00 81.88 97 GLY A N 1
ATOM 682 C CA . GLY A 1 97 ? 12.858 0.922 -24.677 1.00 81.88 97 GLY A CA 1
ATOM 683 C C . GLY A 1 97 ? 12.320 -0.096 -23.674 1.00 81.88 97 GLY A C 1
ATOM 684 O O . GLY A 1 97 ? 11.476 -0.904 -24.046 1.00 81.88 97 GLY A O 1
ATOM 685 N N . ILE A 1 98 ? 12.768 -0.051 -22.413 1.00 88.62 98 ILE A N 1
ATOM 686 C CA . ILE A 1 98 ? 12.203 -0.864 -21.333 1.00 88.62 98 ILE A CA 1
ATOM 687 C C . ILE A 1 98 ? 10.813 -0.297 -21.029 1.00 88.62 98 ILE A C 1
ATOM 689 O O . ILE A 1 98 ? 10.711 0.871 -20.651 1.00 88.62 98 ILE A O 1
ATOM 693 N N . PRO A 1 99 ? 9.726 -1.060 -21.220 1.00 89.50 99 PRO A N 1
ATOM 694 C CA . PRO A 1 99 ? 8.389 -0.477 -21.183 1.00 89.50 99 PRO A CA 1
ATOM 695 C C . PRO A 1 99 ? 7.678 -0.667 -19.843 1.00 89.50 99 PRO A C 1
ATOM 697 O O . PRO A 1 99 ? 6.662 -0.022 -19.588 1.00 89.50 99 PRO A O 1
ATOM 700 N N . ALA A 1 100 ? 8.177 -1.581 -19.010 1.00 93.88 100 ALA A N 1
ATOM 701 C CA . ALA A 1 100 ? 7.459 -2.083 -17.855 1.00 93.88 100 ALA A CA 1
ATOM 702 C C . ALA A 1 100 ? 8.008 -1.516 -16.539 1.00 93.88 100 ALA A C 1
ATOM 704 O O . ALA A 1 100 ? 9.213 -1.571 -16.276 1.00 93.88 100 ALA A O 1
ATOM 705 N N . SER A 1 101 ? 7.105 -1.024 -15.692 1.00 94.50 101 SER A N 1
ATOM 706 C CA . SER A 1 101 ? 7.381 -0.632 -14.305 1.00 94.50 101 SER A CA 1
ATOM 707 C C . SER A 1 101 ? 6.267 -1.112 -13.382 1.00 94.50 101 SER A C 1
ATOM 709 O O . SER A 1 101 ? 5.180 -1.474 -13.835 1.00 94.50 101 SER A O 1
ATOM 711 N N . ILE A 1 102 ? 6.534 -1.133 -12.078 1.00 96.31 102 ILE A N 1
ATOM 712 C CA . ILE A 1 102 ? 5.579 -1.601 -11.077 1.00 96.31 102 ILE A CA 1
ATOM 713 C C . ILE A 1 102 ? 5.505 -0.625 -9.903 1.00 96.31 102 ILE A C 1
ATOM 715 O O . ILE A 1 102 ? 6.511 -0.065 -9.467 1.00 96.31 102 ILE A O 1
ATOM 719 N N . SER A 1 103 ? 4.298 -0.417 -9.394 1.00 96.88 103 SER A N 1
ATOM 720 C CA . SER A 1 103 ? 4.021 0.350 -8.184 1.00 96.88 103 SER A CA 1
ATOM 721 C C . SER A 1 103 ? 2.999 -0.392 -7.328 1.00 96.88 103 SER A C 1
ATOM 723 O O . SER A 1 103 ? 2.304 -1.291 -7.805 1.00 96.88 103 SER A O 1
ATOM 725 N N . LYS A 1 104 ? 2.921 -0.053 -6.042 1.00 97.81 104 LYS A N 1
ATOM 726 C CA . LYS A 1 104 ? 1.941 -0.641 -5.130 1.00 97.81 104 LYS A CA 1
ATOM 727 C C . LYS A 1 104 ? 1.531 0.350 -4.056 1.00 97.81 104 LYS A C 1
ATOM 729 O O . LYS A 1 104 ? 2.336 1.179 -3.643 1.00 97.81 104 LYS A O 1
ATOM 734 N N . ALA A 1 105 ? 0.293 0.249 -3.596 1.00 98.38 105 ALA A N 1
ATOM 735 C CA . ALA A 1 105 ? -0.221 1.070 -2.510 1.00 98.38 105 ALA A CA 1
ATOM 736 C C . ALA A 1 105 ? -1.332 0.339 -1.760 1.00 98.38 105 ALA A C 1
ATOM 738 O O . ALA A 1 105 ? -2.079 -0.444 -2.346 1.00 98.38 105 ALA A O 1
ATOM 739 N N . PHE A 1 106 ? -1.458 0.640 -0.471 1.00 98.50 106 PHE A N 1
ATOM 740 C CA . PHE A 1 106 ? -2.639 0.283 0.300 1.00 98.50 106 PHE A CA 1
ATOM 741 C C . PHE A 1 106 ? -3.675 1.409 0.217 1.00 98.50 106 PHE A C 1
ATOM 743 O O . PHE A 1 106 ? -3.321 2.583 0.328 1.00 98.50 106 PHE A O 1
ATOM 750 N N . SER A 1 107 ? -4.955 1.063 0.064 1.00 97.31 107 SER A N 1
ATOM 751 C CA . SER A 1 107 ? -6.060 2.034 0.084 1.00 97.31 107 SER A CA 1
ATOM 752 C C . SER A 1 107 ? -6.186 2.736 1.438 1.00 97.31 107 SER A C 1
ATOM 754 O O . SER A 1 107 ? -6.531 3.912 1.507 1.00 97.31 107 SER A O 1
ATOM 756 N N . GLN A 1 108 ? -5.902 2.004 2.516 1.00 93.44 108 GLN A N 1
ATOM 757 C CA . GLN A 1 108 ? -5.744 2.522 3.871 1.00 93.44 108 GLN A CA 1
ATOM 758 C C . GLN A 1 108 ? -4.312 2.246 4.315 1.00 93.44 108 GLN A C 1
ATOM 760 O O . GLN A 1 108 ? -3.871 1.098 4.284 1.00 93.44 108 GLN A O 1
ATOM 765 N N . THR A 1 109 ? -3.591 3.273 4.752 1.00 93.75 109 THR A N 1
ATOM 766 C CA . THR A 1 109 ? -2.221 3.119 5.267 1.00 93.75 109 THR A CA 1
ATOM 767 C C . THR A 1 109 ? -2.189 2.632 6.709 1.00 93.75 109 THR A C 1
ATOM 769 O O . THR A 1 109 ? -1.114 2.345 7.232 1.00 93.75 109 THR A O 1
ATOM 772 N N . SER A 1 110 ? -3.350 2.498 7.354 1.00 91.25 110 SER A N 1
ATOM 773 C CA . SER A 1 110 ? -3.448 1.997 8.712 1.00 91.25 110 SER A CA 1
ATOM 774 C C . SER A 1 110 ? -4.723 1.197 8.979 1.00 91.25 110 SER A C 1
ATOM 776 O O . SER A 1 110 ? -5.766 1.455 8.382 1.00 91.25 110 SER A O 1
ATOM 778 N N . VAL A 1 111 ? -4.621 0.207 9.868 1.00 90.94 111 VAL A N 1
ATOM 779 C CA . VAL A 1 111 ? -5.718 -0.687 10.278 1.00 90.94 111 VAL A CA 1
ATOM 780 C C . VAL A 1 111 ? -5.623 -1.017 11.767 1.00 90.94 111 VAL A C 1
ATOM 782 O O . VAL A 1 111 ? -4.569 -0.856 12.379 1.00 90.94 111 VAL A O 1
ATOM 785 N N . LEU A 1 112 ? -6.723 -1.498 12.345 1.00 88.50 112 LEU A N 1
ATOM 786 C CA . LEU A 1 112 ? -6.733 -2.155 13.656 1.00 88.50 112 LEU A CA 1
ATOM 787 C C . LEU A 1 112 ? -6.421 -3.653 13.510 1.00 88.50 112 LEU A C 1
ATOM 789 O O . LEU A 1 112 ? -6.537 -4.182 12.399 1.00 88.50 112 LEU A O 1
ATOM 793 N N . PRO A 1 113 ? -6.101 -4.375 14.599 1.00 86.94 113 PRO A N 1
ATOM 794 C CA . PRO A 1 113 ? -6.098 -5.835 14.577 1.00 86.94 113 PRO A CA 1
ATOM 795 C C . PRO A 1 113 ? -7.429 -6.397 14.052 1.00 86.94 113 PRO A C 1
ATOM 797 O O . PRO A 1 113 ? -8.503 -5.963 14.460 1.00 86.94 113 PRO A O 1
ATOM 800 N N . GLY A 1 114 ? -7.360 -7.350 13.124 1.00 88.19 114 GLY A N 1
ATOM 801 C CA . GLY A 1 114 ? -8.509 -7.890 12.388 1.00 88.19 114 GLY A CA 1
ATOM 802 C C . GLY A 1 114 ? -8.993 -7.013 11.224 1.00 88.19 114 GLY A C 1
ATOM 803 O O . GLY A 1 114 ? -9.824 -7.459 10.437 1.00 88.19 114 GLY A O 1
ATOM 804 N N . GLY A 1 115 ? -8.481 -5.787 11.091 1.00 90.38 115 GLY A N 1
ATOM 805 C CA . GLY A 1 115 ? -8.823 -4.871 10.010 1.00 90.38 115 GLY A CA 1
ATOM 806 C C . GLY A 1 115 ? -8.199 -5.267 8.672 1.00 90.38 115 GLY A C 1
ATOM 807 O O . GLY A 1 115 ? -7.147 -5.908 8.612 1.00 90.38 115 GLY A O 1
ATOM 808 N N . THR A 1 116 ? -8.853 -4.845 7.591 1.00 94.62 116 THR A N 1
ATOM 809 C CA . THR A 1 116 ? -8.463 -5.126 6.204 1.00 94.62 116 THR A CA 1
ATOM 810 C C . THR A 1 116 ? -8.164 -3.840 5.440 1.00 94.62 116 THR A C 1
ATOM 812 O O . THR A 1 116 ? -8.936 -2.887 5.522 1.00 94.62 116 THR A O 1
ATOM 815 N N . SER A 1 117 ? -7.115 -3.843 4.623 1.00 97.75 117 SER A N 1
ATOM 816 C CA . SER A 1 117 ? -6.808 -2.808 3.634 1.00 97.75 117 SER A CA 1
ATOM 817 C C . SER A 1 117 ? -6.654 -3.444 2.254 1.00 97.75 117 SER A C 1
ATOM 819 O O . SER A 1 117 ? -6.235 -4.594 2.133 1.00 97.75 117 SER A O 1
ATOM 821 N N . THR A 1 118 ? -7.002 -2.718 1.193 1.00 98.56 118 THR A N 1
ATOM 822 C CA . THR A 1 118 ? -6.828 -3.220 -0.175 1.00 98.56 118 THR A CA 1
ATOM 823 C C . THR A 1 118 ? -5.446 -2.835 -0.679 1.00 98.56 118 THR A C 1
ATOM 825 O O . THR A 1 118 ? -5.149 -1.648 -0.810 1.00 98.56 118 THR A O 1
ATOM 828 N N . LEU A 1 119 ? -4.606 -3.826 -0.973 1.00 98.81 119 LEU A N 1
ATOM 829 C CA . LEU A 1 119 ? -3.353 -3.640 -1.694 1.00 98.81 119 LEU A CA 1
ATOM 830 C C . LEU A 1 119 ? -3.633 -3.650 -3.197 1.00 98.81 119 LEU A C 1
ATOM 832 O O . LEU A 1 119 ? -4.100 -4.647 -3.745 1.00 98.81 119 LEU A O 1
ATOM 836 N N . THR A 1 120 ? -3.305 -2.552 -3.867 1.00 98.69 120 THR A N 1
ATOM 837 C CA . THR A 1 120 ? -3.337 -2.459 -5.328 1.00 98.69 120 THR A CA 1
ATOM 838 C C . THR A 1 120 ? -1.909 -2.452 -5.841 1.00 98.69 120 THR A C 1
ATOM 840 O O . THR A 1 120 ? -1.142 -1.541 -5.528 1.00 98.69 120 THR A O 1
ATOM 843 N N . ILE A 1 121 ? -1.560 -3.463 -6.630 1.00 98.69 121 ILE A N 1
ATOM 844 C CA . ILE A 1 121 ? -0.313 -3.541 -7.388 1.00 98.69 121 ILE A CA 1
ATOM 845 C C . ILE A 1 121 ? -0.640 -3.100 -8.812 1.00 98.69 121 ILE A C 1
ATOM 847 O O . ILE A 1 121 ? -1.484 -3.710 -9.467 1.00 98.69 121 ILE A O 1
ATOM 851 N N . THR A 1 122 ? 0.020 -2.053 -9.291 1.00 97.94 122 THR A N 1
ATOM 852 C CA . THR A 1 122 ? -0.167 -1.525 -10.644 1.00 97.94 122 THR A CA 1
ATOM 853 C C . THR A 1 122 ? 1.084 -1.804 -11.454 1.00 97.94 122 THR A C 1
ATOM 855 O O . THR A 1 122 ? 2.175 -1.349 -11.105 1.00 97.94 122 THR A O 1
ATOM 858 N N . VAL A 1 123 ? 0.925 -2.545 -12.545 1.00 97.00 123 VAL A N 1
ATOM 859 C CA . VAL A 1 123 ? 1.988 -2.806 -13.513 1.00 97.00 123 VAL A CA 1
ATOM 860 C C . VAL A 1 123 ? 1.735 -1.919 -14.720 1.00 97.00 123 VAL A C 1
ATOM 862 O O . VAL A 1 123 ? 0.687 -2.018 -15.352 1.00 97.00 123 VAL A O 1
ATOM 865 N N . HIS A 1 124 ? 2.678 -1.046 -15.045 1.00 95.12 124 HIS A N 1
ATOM 866 C CA . HIS A 1 124 ? 2.566 -0.112 -16.159 1.00 95.12 124 HIS A CA 1
ATOM 867 C C . HIS A 1 124 ? 3.256 -0.663 -17.399 1.00 95.12 124 HIS A C 1
ATOM 869 O O . HIS A 1 124 ? 4.262 -1.360 -17.297 1.00 95.12 124 HIS A O 1
ATOM 875 N N . ASN A 1 125 ? 2.733 -0.299 -18.568 1.00 94.44 125 ASN A N 1
ATOM 876 C CA . ASN A 1 125 ? 3.343 -0.586 -19.858 1.00 94.44 125 ASN A CA 1
ATOM 877 C C . ASN A 1 125 ? 3.287 0.650 -20.749 1.00 94.44 125 ASN A C 1
ATOM 879 O O . ASN A 1 125 ? 2.205 1.056 -21.180 1.00 94.44 125 ASN A O 1
ATOM 883 N N . THR A 1 126 ? 4.453 1.225 -21.026 1.00 91.94 126 THR A N 1
ATOM 884 C CA . THR A 1 126 ? 4.604 2.401 -21.891 1.00 91.94 126 THR A CA 1
ATOM 885 C C . THR A 1 126 ? 4.861 2.044 -23.357 1.00 91.94 126 THR A C 1
ATOM 887 O O . THR A 1 126 ? 5.019 2.948 -24.174 1.00 91.94 126 THR A O 1
ATOM 890 N N . ALA A 1 127 ? 4.934 0.756 -23.714 1.00 89.88 127 ALA A N 1
ATOM 891 C CA . ALA A 1 127 ? 5.038 0.340 -25.109 1.00 89.88 127 ALA A CA 1
ATOM 892 C C . ALA A 1 127 ? 3.712 0.537 -25.855 1.00 89.88 127 ALA A C 1
ATOM 894 O O . ALA A 1 127 ? 2.628 0.599 -25.275 1.00 89.88 127 ALA A O 1
ATOM 895 N N . THR A 1 128 ? 3.801 0.559 -27.183 1.00 91.12 128 THR A N 1
ATOM 896 C CA . THR A 1 128 ? 2.645 0.605 -28.089 1.00 91.12 128 THR A CA 1
ATOM 897 C C . THR A 1 128 ? 2.006 -0.768 -28.325 1.00 91.12 128 THR A C 1
ATOM 899 O O . THR A 1 128 ? 1.000 -0.866 -29.024 1.00 91.12 128 THR A O 1
ATOM 902 N N . SER A 1 129 ? 2.564 -1.829 -27.736 1.00 92.81 129 SER A N 1
ATOM 903 C CA . SER A 1 129 ? 2.069 -3.204 -27.815 1.00 92.81 129 SER A CA 1
ATOM 904 C C . SER A 1 129 ? 2.082 -3.888 -26.446 1.00 92.81 129 SER A C 1
ATOM 906 O O . SER A 1 129 ? 2.769 -3.459 -25.517 1.00 92.81 129 SER A O 1
ATOM 908 N N . ALA A 1 130 ? 1.323 -4.978 -26.319 1.00 94.62 130 ALA A N 1
ATOM 909 C CA . ALA A 1 130 ? 1.351 -5.806 -25.119 1.00 94.62 130 ALA A CA 1
ATOM 910 C C . ALA A 1 130 ? 2.728 -6.470 -24.930 1.00 94.62 130 ALA A C 1
ATOM 912 O O . ALA A 1 130 ? 3.385 -6.837 -25.906 1.00 94.62 130 ALA A O 1
ATOM 913 N N . VAL A 1 131 ? 3.139 -6.644 -23.673 1.00 94.38 131 VAL A N 1
ATOM 914 C CA . VAL A 1 131 ? 4.411 -7.273 -23.292 1.00 94.38 131 VAL A CA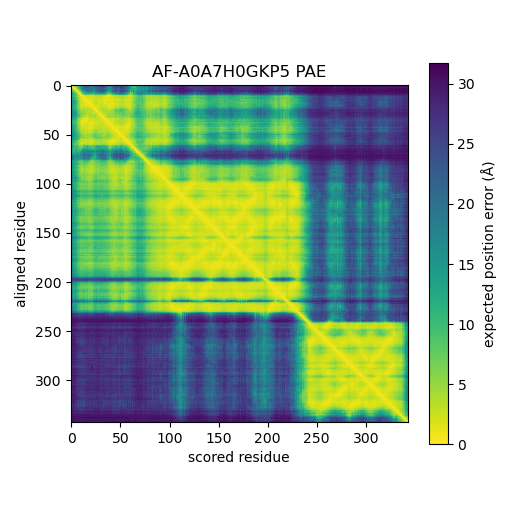 1
ATOM 915 C C . VAL A 1 131 ? 4.128 -8.662 -22.712 1.00 94.38 131 VAL A C 1
ATOM 917 O O . VAL A 1 131 ? 3.417 -8.766 -21.709 1.00 94.38 131 VAL A O 1
ATOM 920 N N . PRO A 1 132 ? 4.640 -9.750 -23.314 1.00 94.88 132 PRO A N 1
ATOM 921 C CA . PRO A 1 132 ? 4.406 -11.095 -22.805 1.00 94.88 132 PRO A CA 1
ATOM 922 C C . PRO A 1 132 ? 5.343 -11.445 -21.643 1.00 94.88 132 PRO A C 1
ATOM 924 O O . PRO A 1 132 ? 6.351 -10.774 -21.393 1.00 94.88 132 PRO A O 1
ATOM 927 N N . GLY A 1 133 ? 5.033 -12.551 -20.964 1.00 95.56 133 GLY A N 1
ATOM 928 C CA . GLY A 1 133 ? 5.889 -13.115 -19.921 1.00 95.56 133 GLY A CA 1
ATOM 929 C C . GLY A 1 133 ? 5.926 -12.273 -18.649 1.00 95.56 133 GLY A C 1
ATOM 930 O O . GLY A 1 133 ? 6.963 -12.232 -17.995 1.00 95.56 133 GLY A O 1
ATOM 931 N N . LEU A 1 134 ? 4.827 -11.586 -18.324 1.00 97.62 134 LEU A N 1
ATOM 932 C CA . LEU A 1 134 ? 4.671 -10.888 -17.056 1.00 97.62 134 LEU A CA 1
ATOM 933 C C . LEU A 1 134 ? 4.622 -11.912 -15.919 1.00 97.62 134 LEU A C 1
ATOM 935 O O . LEU A 1 134 ? 3.707 -12.741 -15.866 1.00 97.62 134 LEU A O 1
ATOM 939 N N . ASN A 1 135 ? 5.571 -11.800 -14.993 1.00 98.00 135 ASN A N 1
ATOM 940 C CA . ASN A 1 135 ? 5.529 -12.492 -13.713 1.00 98.00 135 ASN A CA 1
ATOM 941 C C . ASN A 1 135 ? 5.638 -11.471 -12.578 1.00 98.00 135 ASN A C 1
ATOM 943 O O . ASN A 1 135 ? 6.502 -10.592 -12.620 1.00 98.00 135 ASN A O 1
ATOM 947 N N . VAL A 1 136 ? 4.771 -11.601 -11.578 1.00 98.38 136 VAL A N 1
ATOM 948 C CA . VAL A 1 136 ? 4.765 -10.801 -10.351 1.00 98.38 136 VAL A CA 1
ATOM 949 C C . VAL A 1 136 ? 4.640 -11.750 -9.167 1.00 98.38 136 VAL A C 1
ATOM 951 O O . VAL A 1 136 ? 3.701 -12.535 -9.114 1.00 98.38 136 VAL A O 1
ATOM 954 N N . THR A 1 137 ? 5.539 -11.645 -8.204 1.00 98.38 137 THR A N 1
ATOM 955 C CA . THR A 1 137 ? 5.459 -12.280 -6.893 1.00 98.38 137 THR A CA 1
ATOM 956 C C . THR A 1 137 ? 5.472 -11.174 -5.846 1.00 98.38 137 THR A C 1
ATOM 958 O O . THR A 1 137 ? 6.252 -10.234 -5.927 1.00 98.38 137 THR A O 1
ATOM 961 N N . ASP A 1 138 ? 4.594 -11.256 -4.861 1.00 98.56 138 ASP A N 1
ATOM 962 C CA . ASP A 1 138 ? 4.525 -10.316 -3.751 1.00 98.56 138 ASP A CA 1
ATOM 963 C C . ASP A 1 138 ? 4.381 -11.125 -2.466 1.00 98.56 138 ASP A C 1
ATOM 965 O O . ASP A 1 138 ? 3.383 -11.820 -2.260 1.00 98.56 138 ASP A O 1
ATOM 969 N N . THR A 1 139 ? 5.418 -11.085 -1.632 1.00 98.50 139 THR A N 1
ATOM 970 C CA . THR A 1 139 ? 5.414 -11.760 -0.335 1.00 98.50 139 THR A CA 1
ATOM 971 C C . THR A 1 139 ? 5.097 -10.728 0.731 1.00 98.50 139 THR A C 1
ATOM 973 O O . THR A 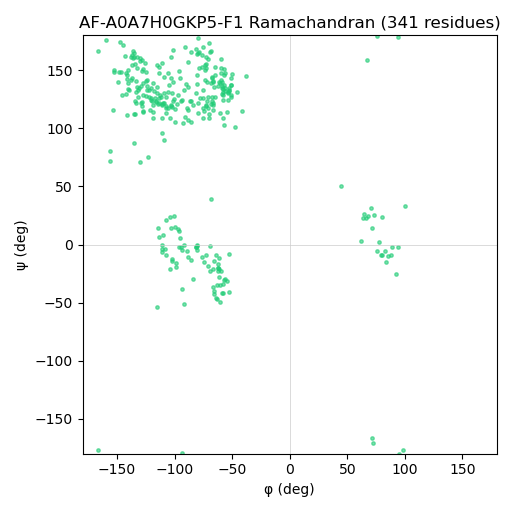1 139 ? 5.945 -9.911 1.091 1.00 98.50 139 THR A O 1
ATOM 976 N N . LEU A 1 140 ? 3.870 -10.779 1.247 1.00 98.38 140 LEU A N 1
ATOM 977 C CA . LEU A 1 140 ? 3.427 -9.919 2.330 1.00 98.38 140 LEU A CA 1
ATOM 978 C C . LEU A 1 140 ? 4.343 -10.127 3.554 1.00 98.38 140 LEU A C 1
ATOM 980 O O . LEU A 1 140 ? 4.592 -11.273 3.957 1.00 98.38 140 LEU A O 1
ATOM 984 N N . PRO A 1 141 ? 4.850 -9.043 4.166 1.00 97.38 141 PRO A N 1
ATOM 985 C CA . PRO A 1 141 ? 5.663 -9.142 5.366 1.00 97.38 141 PRO A CA 1
ATOM 986 C C . PRO A 1 141 ? 4.805 -9.633 6.531 1.00 97.38 141 PRO A C 1
ATOM 988 O O . PRO A 1 141 ? 3.646 -9.241 6.673 1.00 97.38 141 PRO A O 1
ATOM 991 N N . SER A 1 142 ? 5.393 -10.443 7.411 1.00 94.25 142 SER A N 1
ATOM 992 C CA . SER A 1 142 ? 4.734 -10.828 8.661 1.00 94.25 142 SER A CA 1
ATOM 993 C C . SER A 1 142 ? 4.334 -9.573 9.462 1.00 94.25 142 SER A C 1
ATOM 995 O O . SER A 1 142 ? 5.159 -8.662 9.580 1.00 94.25 142 SER A O 1
ATOM 997 N N . PRO A 1 143 ? 3.107 -9.494 10.014 1.00 94.44 143 PRO A N 1
ATOM 998 C CA . PRO A 1 143 ? 2.115 -10.572 10.123 1.00 94.44 143 PRO A CA 1
ATOM 999 C C . PRO A 1 143 ? 0.999 -10.543 9.068 1.00 94.44 143 PRO A C 1
ATOM 1001 O O . PRO A 1 143 ? -0.034 -11.175 9.276 1.00 94.44 143 PRO A O 1
ATOM 1004 N N . LEU A 1 144 ? 1.149 -9.785 7.983 1.00 97.56 144 LEU A N 1
ATOM 1005 C CA . LEU A 1 144 ? 0.076 -9.589 7.012 1.00 97.56 144 LEU A CA 1
ATOM 1006 C C . LEU A 1 144 ? -0.265 -10.882 6.267 1.00 97.56 144 LEU A C 1
ATOM 1008 O O . LEU A 1 144 ? 0.624 -11.633 5.862 1.00 97.56 144 LEU A O 1
ATOM 1012 N N . VAL A 1 145 ? -1.559 -11.089 6.033 1.00 98.12 145 VAL A N 1
ATOM 1013 C CA . VAL A 1 145 ? -2.082 -12.207 5.236 1.00 98.12 145 VAL A CA 1
ATOM 1014 C C . VAL A 1 145 ? -3.115 -11.714 4.230 1.00 98.12 145 VAL A C 1
ATOM 1016 O O . VAL A 1 145 ? -3.673 -10.621 4.361 1.00 98.12 145 VAL A O 1
ATOM 1019 N N . ILE A 1 146 ? -3.377 -12.533 3.220 1.00 98.56 146 ILE A N 1
ATOM 1020 C CA . ILE A 1 146 ? -4.444 -12.321 2.247 1.00 98.56 146 ILE A CA 1
ATOM 1021 C C . ILE A 1 146 ? -5.781 -12.605 2.935 1.00 98.56 146 ILE A C 1
ATOM 1023 O O . ILE A 1 146 ? -6.011 -13.704 3.436 1.00 98.56 146 ILE A O 1
ATOM 1027 N N . ALA A 1 147 ? -6.653 -11.604 2.974 1.00 96.94 147 ALA A N 1
ATOM 1028 C CA . ALA A 1 147 ? -7.920 -11.661 3.694 1.00 96.94 147 ALA A CA 1
ATOM 1029 C C . ALA A 1 147 ? -9.047 -12.321 2.886 1.00 96.94 147 ALA A C 1
ATOM 1031 O O . ALA A 1 147 ? -9.959 -12.896 3.469 1.00 96.94 147 ALA A O 1
ATOM 1032 N N . ASP A 1 148 ? -9.002 -12.205 1.558 1.00 95.56 148 ASP A N 1
ATOM 1033 C CA . ASP A 1 148 ? -10.028 -12.709 0.641 1.00 95.56 148 ASP A CA 1
ATOM 1034 C C . ASP A 1 148 ? -9.431 -12.869 -0.773 1.00 95.56 148 ASP A C 1
ATOM 1036 O O . ASP A 1 148 ? -8.268 -12.526 -1.007 1.00 95.56 148 ASP A O 1
ATOM 1040 N N . ALA A 1 149 ? -10.209 -13.397 -1.717 1.00 94.38 149 ALA A N 1
ATOM 1041 C CA . ALA A 1 149 ? -9.786 -13.663 -3.085 1.00 94.38 149 ALA A CA 1
ATOM 1042 C C . ALA A 1 149 ? -9.183 -12.419 -3.762 1.00 94.38 149 ALA A C 1
ATOM 1044 O O . ALA A 1 149 ? -9.822 -11.370 -3.888 1.00 94.38 149 ALA A O 1
ATOM 1045 N N . ALA A 1 150 ? -7.949 -12.556 -4.252 1.00 97.56 150 ALA A N 1
ATOM 1046 C CA . ALA A 1 150 ? -7.327 -11.542 -5.089 1.00 97.56 150 ALA A CA 1
ATOM 1047 C C . ALA A 1 150 ? -7.897 -11.575 -6.513 1.00 97.56 150 ALA A C 1
ATOM 1049 O O . ALA A 1 150 ? -8.308 -12.617 -7.025 1.00 97.56 150 ALA A O 1
ATOM 1050 N N . THR A 1 151 ? -7.864 -10.429 -7.185 1.00 97.88 151 THR A N 1
ATOM 1051 C CA . THR A 1 151 ? -8.299 -10.290 -8.580 1.00 97.88 151 THR A CA 1
ATOM 1052 C C . THR A 1 151 ? -7.219 -9.618 -9.415 1.00 97.88 151 THR A C 1
ATOM 1054 O O . THR A 1 151 ? -6.334 -8.943 -8.888 1.00 97.88 151 THR A O 1
ATOM 1057 N N . THR A 1 152 ? -7.263 -9.802 -10.734 1.00 98.00 152 THR A N 1
ATOM 1058 C CA . THR A 1 152 ? -6.352 -9.123 -11.656 1.00 98.00 152 THR A CA 1
ATOM 1059 C C . THR A 1 152 ? -7.064 -8.705 -12.935 1.00 98.00 152 THR A C 1
ATOM 1061 O O . THR A 1 152 ? -7.965 -9.393 -13.410 1.00 98.00 152 THR A O 1
ATOM 1064 N N . THR A 1 153 ? -6.650 -7.566 -13.487 1.00 97.75 153 THR A N 1
ATOM 1065 C CA . THR A 1 153 ? -7.046 -7.092 -14.821 1.00 97.75 153 THR A CA 1
ATOM 1066 C C . THR A 1 153 ? -6.012 -7.445 -15.893 1.00 97.75 153 THR A C 1
ATOM 1068 O O . THR A 1 153 ? -6.217 -7.151 -17.070 1.00 97.75 153 THR A O 1
ATOM 1071 N N . CYS A 1 154 ? -4.893 -8.071 -15.510 1.00 96.00 154 CYS A N 1
ATOM 1072 C CA . CYS A 1 154 ? -3.902 -8.564 -16.455 1.00 96.00 154 CYS A CA 1
ATOM 1073 C C . CYS A 1 154 ? -4.500 -9.717 -17.269 1.00 96.00 154 CYS A C 1
ATOM 1075 O O . CYS A 1 154 ? -5.284 -10.521 -16.764 1.00 96.00 154 CYS A O 1
ATOM 1077 N N . THR A 1 155 ? -4.148 -9.795 -18.548 1.00 93.56 155 THR A N 1
ATOM 1078 C CA . THR A 1 155 ? -4.738 -10.780 -19.460 1.00 93.56 155 THR A CA 1
ATOM 1079 C C . THR A 1 155 ? -3.914 -12.063 -19.490 1.00 93.56 155 THR A C 1
ATOM 1081 O O . THR A 1 155 ? -2.698 -12.007 -19.667 1.00 93.56 155 THR A O 1
ATOM 1084 N N . GLY A 1 156 ? -4.571 -13.219 -19.383 1.00 93.88 156 GLY A N 1
ATOM 1085 C CA . GLY A 1 156 ? -3.903 -14.524 -19.367 1.00 93.88 156 GLY A CA 1
ATOM 1086 C C . GLY A 1 156 ? -3.135 -14.804 -18.069 1.00 93.88 156 GLY A C 1
ATOM 1087 O O . GLY A 1 156 ? -3.306 -14.113 -17.068 1.00 93.88 156 GLY A O 1
ATOM 1088 N N . GLY A 1 157 ? -2.278 -15.828 -18.096 1.00 95.44 157 GLY A N 1
ATOM 1089 C CA . GLY A 1 157 ? -1.494 -16.255 -16.936 1.00 95.44 157 GLY A CA 1
ATOM 1090 C C . GLY A 1 157 ? -2.312 -16.957 -15.847 1.00 95.44 157 GLY A C 1
ATOM 1091 O O . GLY A 1 157 ? -3.471 -17.317 -16.043 1.00 95.44 157 GLY A O 1
ATOM 1092 N N . THR A 1 158 ? -1.677 -17.189 -14.697 1.00 97.81 158 THR A N 1
ATOM 1093 C CA . THR A 1 158 ? -2.301 -17.793 -13.507 1.00 97.81 158 THR A CA 1
ATOM 1094 C C . THR A 1 158 ? -2.013 -16.937 -12.280 1.00 97.81 158 THR A C 1
ATOM 1096 O O . THR A 1 158 ? -0.845 -16.718 -11.954 1.00 97.81 158 THR A O 1
ATOM 1099 N N . LEU A 1 159 ? -3.072 -16.468 -11.610 1.00 98.31 159 LEU A N 1
ATOM 1100 C CA . LEU A 1 159 ? -3.003 -15.787 -10.316 1.00 98.31 159 LEU A CA 1
ATOM 1101 C C . LEU A 1 159 ? -3.206 -16.805 -9.185 1.00 98.31 159 LEU A C 1
ATOM 1103 O O . LEU A 1 159 ? -4.223 -17.494 -9.145 1.00 98.31 159 LEU A O 1
ATOM 1107 N N . VAL A 1 160 ? -2.258 -16.868 -8.255 1.00 98.31 160 VAL A N 1
ATOM 1108 C CA . VAL A 1 160 ? -2.298 -17.680 -7.035 1.00 98.31 160 VAL A CA 1
ATOM 1109 C C . VAL A 1 160 ? -2.172 -16.746 -5.838 1.00 98.31 160 VAL A C 1
ATOM 1111 O O . VAL A 1 160 ? -1.155 -16.079 -5.669 1.00 98.31 160 VAL A O 1
ATOM 1114 N N . ALA A 1 161 ? -3.219 -16.684 -5.021 1.00 97.69 161 ALA A N 1
ATOM 1115 C CA . ALA A 1 161 ? -3.289 -15.850 -3.825 1.00 97.69 161 ALA A CA 1
ATOM 1116 C C . ALA A 1 161 ? -4.321 -16.460 -2.867 1.00 97.69 161 ALA A C 1
ATOM 1118 O O . ALA A 1 161 ? -5.490 -16.077 -2.869 1.00 97.69 161 ALA A O 1
ATOM 1119 N N . ALA A 1 162 ? -3.915 -17.489 -2.122 1.00 97.19 162 ALA A N 1
ATOM 1120 C CA . ALA A 1 162 ? -4.818 -18.185 -1.209 1.00 97.19 162 ALA A CA 1
ATOM 1121 C C . ALA A 1 162 ? -5.108 -17.323 0.028 1.00 97.19 162 ALA A C 1
ATOM 1123 O O . ALA A 1 162 ? -4.195 -16.684 0.559 1.00 97.19 162 ALA A O 1
ATOM 1124 N N . SER A 1 163 ? -6.352 -17.345 0.513 1.00 96.00 163 SER A N 1
ATOM 1125 C CA . SER A 1 163 ? -6.710 -16.731 1.795 1.00 96.00 163 SER A CA 1
ATOM 1126 C C . SER A 1 163 ? -5.851 -17.300 2.926 1.00 96.00 163 SER A C 1
ATOM 1128 O O . SER A 1 163 ? -5.437 -18.460 2.877 1.00 96.00 163 SER A O 1
ATOM 1130 N N . ASP A 1 164 ? -5.556 -16.467 3.919 1.00 95.38 164 ASP A N 1
ATOM 1131 C CA . ASP A 1 164 ? -4.694 -16.769 5.071 1.00 95.38 164 ASP A CA 1
ATOM 1132 C C . ASP A 1 164 ? -3.228 -17.102 4.731 1.00 95.38 164 ASP A C 1
ATOM 1134 O O . ASP A 1 164 ? -2.424 -17.364 5.626 1.00 95.38 164 ASP A O 1
ATOM 1138 N N . SER A 1 165 ? -2.836 -17.041 3.454 1.00 97.38 165 SER A N 1
ATOM 1139 C CA . SER A 1 165 ? -1.432 -17.084 3.039 1.00 97.38 165 SER A CA 1
ATOM 1140 C C . SER A 1 165 ? -0.833 -15.677 2.950 1.00 97.38 165 SER A C 1
ATOM 1142 O O . SER A 1 165 ? -1.541 -14.673 3.022 1.00 97.38 165 SER A O 1
ATOM 1144 N N . ASN A 1 166 ? 0.486 -15.586 2.784 1.00 97.62 166 ASN A N 1
ATOM 1145 C CA . ASN A 1 166 ? 1.207 -14.319 2.664 1.00 97.62 166 ASN A CA 1
ATOM 1146 C C . ASN A 1 166 ? 1.844 -14.118 1.279 1.00 97.62 166 ASN A C 1
ATOM 1148 O O . ASN A 1 166 ? 2.713 -13.266 1.137 1.00 97.62 166 ASN A O 1
ATOM 1152 N N . SER A 1 167 ? 1.467 -14.902 0.266 1.00 97.94 167 SER A N 1
ATOM 1153 C CA . SER A 1 167 ? 2.095 -14.844 -1.056 1.00 97.94 167 SER A CA 1
ATOM 1154 C C . SER A 1 167 ? 1.059 -14.662 -2.157 1.00 97.94 167 SER A C 1
ATOM 1156 O O . SER A 1 167 ? 0.087 -15.411 -2.248 1.00 97.94 167 SER A O 1
ATOM 1158 N N . VAL A 1 168 ? 1.295 -13.663 -3.001 1.00 98.56 168 VAL A N 1
ATOM 1159 C CA . VAL A 1 168 ? 0.545 -13.393 -4.227 1.00 98.56 168 VAL A CA 1
ATOM 1160 C C . VAL A 1 168 ? 1.487 -13.661 -5.392 1.00 98.56 168 VAL A C 1
ATOM 1162 O O . VAL A 1 168 ? 2.578 -13.100 -5.437 1.00 98.56 168 VAL A O 1
ATOM 1165 N N . SER A 1 169 ? 1.085 -14.495 -6.346 1.00 98.38 169 SER A N 1
ATOM 1166 C CA . SER A 1 169 ? 1.874 -14.776 -7.544 1.00 98.38 169 SER A CA 1
ATOM 1167 C C . SER A 1 169 ? 1.007 -14.732 -8.795 1.00 98.38 169 SER A C 1
ATOM 1169 O O . SER A 1 169 ? 0.020 -15.452 -8.897 1.00 98.38 169 SER A O 1
ATOM 1171 N N . LEU A 1 170 ? 1.376 -13.893 -9.756 1.00 98.62 170 LEU A N 1
ATOM 1172 C CA . LEU A 1 170 ? 0.866 -13.901 -11.120 1.00 98.62 170 LEU A CA 1
ATOM 1173 C C . LEU A 1 170 ? 1.987 -14.402 -12.028 1.00 98.62 170 LEU A C 1
ATOM 1175 O O . LEU A 1 170 ? 3.049 -13.789 -12.075 1.00 98.62 170 LEU A O 1
ATOM 1179 N N . SER A 1 171 ? 1.760 -15.489 -12.762 1.00 98.06 171 SER A N 1
ATOM 1180 C CA . SER A 1 171 ? 2.770 -16.076 -13.654 1.00 98.06 171 SER A CA 1
ATOM 1181 C C . SER A 1 171 ? 2.270 -16.198 -15.091 1.00 98.06 171 SER A C 1
ATOM 1183 O O . SER A 1 171 ? 1.105 -16.521 -15.333 1.00 98.06 171 SER A O 1
ATOM 1185 N N . GLY A 1 172 ? 3.159 -15.932 -16.051 1.00 96.44 172 GLY A N 1
ATOM 1186 C CA . GLY A 1 172 ? 2.899 -16.109 -17.481 1.00 96.44 172 GLY A CA 1
ATOM 1187 C C . GLY A 1 172 ? 1.796 -15.214 -18.055 1.00 96.44 172 GLY A C 1
ATOM 1188 O O . GLY A 1 172 ? 1.197 -15.570 -19.070 1.00 96.44 172 GLY A O 1
ATOM 1189 N N . ALA A 1 173 ? 1.497 -14.080 -17.419 1.00 97.56 173 ALA A N 1
ATOM 1190 C CA . ALA A 1 173 ? 0.492 -13.148 -17.918 1.00 97.56 173 ALA A CA 1
ATOM 1191 C C . ALA A 1 173 ? 1.025 -12.325 -19.106 1.00 97.56 173 ALA A C 1
ATOM 1193 O O . ALA A 1 173 ? 2.232 -12.227 -19.351 1.00 97.56 173 ALA A O 1
ATOM 1194 N N . ALA A 1 174 ? 0.111 -11.708 -19.848 1.00 96.06 174 ALA A N 1
ATOM 1195 C CA . ALA A 1 174 ? 0.420 -10.654 -20.800 1.00 96.06 174 ALA A CA 1
ATOM 1196 C C . ALA A 1 174 ? 0.064 -9.299 -20.181 1.00 96.06 174 ALA A C 1
ATOM 1198 O O . ALA A 1 174 ? -1.041 -9.104 -19.667 1.00 96.06 174 ALA A O 1
ATOM 1199 N N . LEU A 1 175 ? 1.011 -8.366 -20.245 1.00 96.44 175 LEU A N 1
ATOM 1200 C CA . LEU A 1 175 ? 0.857 -6.996 -19.784 1.00 96.44 175 LEU A CA 1
ATOM 1201 C C . LEU A 1 175 ? 0.297 -6.139 -20.936 1.00 96.44 175 LEU A C 1
ATOM 1203 O O . LEU A 1 175 ? 1.029 -5.867 -21.894 1.00 96.44 175 LEU A O 1
ATOM 1207 N N . PRO A 1 176 ? -0.981 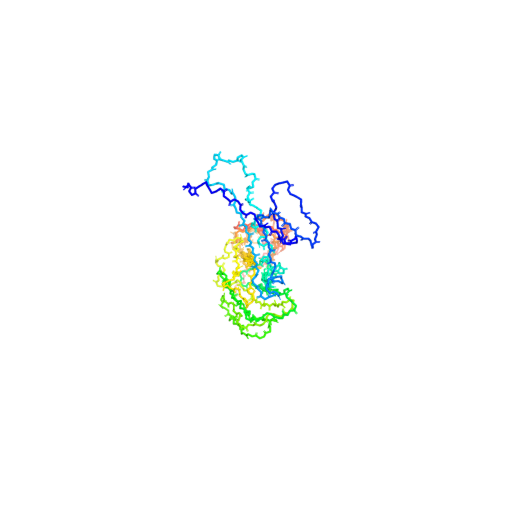-5.725 -20.898 1.00 96.94 176 PRO A N 1
ATOM 1208 C CA . PRO A 1 176 ? -1.589 -4.956 -21.983 1.00 96.94 176 PRO A CA 1
ATOM 1209 C C . PRO A 1 176 ? -0.993 -3.547 -22.097 1.00 96.94 176 PRO A C 1
ATOM 1211 O O . PRO A 1 176 ? -0.290 -3.073 -21.203 1.00 96.94 176 PRO A O 1
ATOM 1214 N N . VAL A 1 177 ? -1.265 -2.865 -23.213 1.00 95.31 177 VAL A N 1
ATOM 1215 C CA . VAL A 1 177 ? -0.911 -1.444 -23.394 1.00 95.31 177 VAL A CA 1
ATOM 1216 C C . VAL A 1 177 ? -1.590 -0.610 -22.305 1.00 95.31 177 VAL A C 1
ATOM 1218 O O . VAL A 1 177 ? -2.765 -0.819 -22.015 1.00 95.31 177 VAL A O 1
ATOM 1221 N N . GLY A 1 178 ? -0.854 0.317 -21.690 1.00 94.12 178 GLY A N 1
ATOM 1222 C CA . GLY A 1 178 ? -1.346 1.123 -20.566 1.00 94.12 178 GLY A CA 1
ATOM 1223 C C . GLY A 1 178 ? -1.236 0.436 -19.200 1.00 94.12 178 GLY A C 1
ATOM 1224 O O . GLY A 1 178 ? -1.254 1.124 -18.181 1.00 94.12 178 GLY A O 1
ATOM 1225 N N . GLY A 1 179 ? -1.017 -0.882 -19.167 1.00 96.19 179 GLY A N 1
ATOM 1226 C CA . GLY A 1 179 ? -0.788 -1.642 -17.943 1.00 96.19 179 GLY A CA 1
ATOM 1227 C C . GLY A 1 179 ? -2.019 -2.362 -17.392 1.00 96.19 179 GLY A C 1
ATOM 1228 O O . GLY A 1 179 ? -3.092 -2.367 -17.989 1.00 96.19 179 GLY A O 1
ATOM 1229 N N . CYS A 1 180 ? -1.845 -3.006 -16.244 1.00 98.19 180 CYS A N 1
ATOM 1230 C CA . CYS A 1 180 ? -2.886 -3.746 -15.538 1.00 98.19 180 CYS A CA 1
ATOM 1231 C C . CYS A 1 180 ? -2.687 -3.671 -14.020 1.00 98.19 180 CYS A C 1
ATOM 1233 O O . CYS A 1 180 ? -1.696 -3.137 -13.519 1.00 98.19 180 CYS A O 1
ATOM 1235 N N . THR A 1 181 ? -3.646 -4.211 -13.278 1.00 98.44 181 THR A N 1
ATOM 1236 C CA . THR A 1 181 ? -3.677 -4.198 -11.817 1.00 98.44 181 THR A CA 1
ATOM 1237 C C . THR A 1 181 ? -3.874 -5.595 -11.241 1.00 98.44 181 THR A C 1
ATOM 1239 O O . THR A 1 181 ? -4.513 -6.460 -11.848 1.00 98.44 181 THR A O 1
ATOM 1242 N N . ILE A 1 182 ? -3.336 -5.804 -10.043 1.00 98.75 182 ILE A N 1
ATOM 1243 C CA . ILE A 1 182 ? -3.656 -6.919 -9.151 1.00 98.75 182 ILE A CA 1
ATOM 1244 C C . ILE A 1 182 ? -4.186 -6.296 -7.857 1.00 98.75 182 ILE A C 1
ATOM 1246 O O . ILE A 1 182 ? -3.539 -5.425 -7.272 1.00 98.75 182 ILE A O 1
ATOM 1250 N N . THR A 1 183 ? -5.369 -6.716 -7.429 1.00 98.69 183 THR A N 1
ATOM 1251 C CA . THR A 1 183 ? -6.053 -6.196 -6.244 1.00 98.69 183 THR A CA 1
ATOM 1252 C C . THR A 1 183 ? -6.156 -7.303 -5.210 1.00 98.69 183 THR A C 1
ATOM 1254 O O . THR A 1 183 ? -6.729 -8.357 -5.481 1.00 98.69 183 THR A O 1
ATOM 1257 N N . VAL A 1 184 ? -5.588 -7.058 -4.032 1.00 98.75 184 VAL A N 1
ATOM 1258 C CA . VAL A 1 184 ? -5.428 -8.049 -2.969 1.00 98.75 184 VAL A CA 1
ATOM 1259 C C . VAL A 1 184 ? -6.009 -7.482 -1.674 1.00 98.75 184 VAL A C 1
ATOM 1261 O O . VAL A 1 184 ? -5.486 -6.496 -1.148 1.00 98.75 184 VAL A O 1
ATOM 1264 N N . PRO A 1 185 ? -7.078 -8.073 -1.130 1.00 98.38 185 PRO A N 1
ATOM 1265 C CA . PRO A 1 185 ? -7.519 -7.792 0.230 1.00 98.38 185 PRO A CA 1
ATOM 1266 C C . PRO A 1 185 ? -6.463 -8.306 1.216 1.00 98.38 185 PRO A C 1
ATOM 1268 O O . PRO A 1 185 ? -6.129 -9.488 1.205 1.00 98.38 185 PRO A O 1
ATOM 1271 N N . VAL A 1 186 ? -5.916 -7.433 2.058 1.00 98.56 186 VAL A N 1
ATOM 1272 C CA . VAL A 1 186 ? -4.859 -7.766 3.025 1.00 98.56 186 VAL A CA 1
ATOM 1273 C C . VAL A 1 186 ? -5.341 -7.434 4.427 1.00 98.56 186 VAL A C 1
ATOM 1275 O O . VAL A 1 186 ? -5.866 -6.346 4.653 1.00 98.56 186 VAL A O 1
ATOM 1278 N N . SER A 1 187 ? -5.154 -8.343 5.381 1.00 95.69 187 SER A N 1
ATOM 1279 C CA . SER A 1 187 ? -5.515 -8.123 6.782 1.00 95.69 187 SER A CA 1
ATOM 1280 C C . SER A 1 187 ? -4.301 -8.119 7.697 1.00 95.69 187 SER A C 1
ATOM 1282 O O . SER A 1 187 ? -3.271 -8.742 7.423 1.00 95.69 187 SER A O 1
ATOM 1284 N N . TRP A 1 188 ? -4.454 -7.426 8.825 1.00 94.75 188 TRP A N 1
ATOM 1285 C CA . TRP A 1 188 ? -3.667 -7.706 10.018 1.00 94.75 188 TRP A CA 1
ATOM 1286 C C . TRP A 1 188 ? -4.434 -8.736 10.857 1.00 94.75 188 TRP A C 1
ATOM 1288 O O . TRP A 1 188 ? -5.474 -8.383 11.414 1.00 94.75 188 TRP A O 1
ATOM 1298 N N . PRO A 1 189 ? -3.991 -9.997 10.978 1.00 91.88 189 PRO A N 1
ATOM 1299 C CA . PRO A 1 189 ? -4.774 -11.026 11.659 1.00 91.88 189 PRO A CA 1
ATOM 1300 C C . PRO A 1 189 ? -5.050 -10.690 13.126 1.00 91.88 189 PRO A C 1
ATOM 1302 O O . PRO A 1 189 ? -4.147 -10.282 13.857 1.00 91.88 189 PRO A O 1
ATOM 1305 N N . VAL A 1 190 ? -6.272 -10.961 13.598 1.00 87.31 190 VAL A N 1
ATOM 1306 C CA . VAL A 1 190 ? -6.626 -10.809 15.024 1.00 87.31 190 VAL A CA 1
ATOM 1307 C C . VAL A 1 190 ? -5.763 -11.704 15.923 1.00 87.31 190 VAL A C 1
ATOM 1309 O O . VAL A 1 190 ? -5.346 -11.290 17.000 1.00 87.31 190 VAL A O 1
ATOM 1312 N N . ALA A 1 191 ? -5.394 -12.897 15.445 1.00 87.31 191 ALA A N 1
ATOM 1313 C CA . ALA A 1 191 ? -4.490 -13.809 16.149 1.00 87.31 191 ALA A CA 1
ATOM 1314 C C . ALA A 1 191 ? -3.079 -13.223 16.354 1.00 87.31 191 ALA A C 1
ATOM 1316 O O . ALA A 1 191 ? -2.348 -13.665 17.235 1.00 87.31 191 ALA A O 1
ATOM 1317 N N . GLN A 1 192 ? -2.708 -12.213 15.562 1.00 89.31 192 GLN A N 1
ATOM 1318 C CA . GLN A 1 192 ? -1.429 -11.506 15.619 1.00 89.31 192 GLN A CA 1
ATOM 1319 C C . GLN A 1 192 ? -1.580 -10.088 16.202 1.00 89.31 192 GLN A C 1
ATOM 1321 O O . GLN A 1 192 ? -0.718 -9.228 16.003 1.00 89.31 192 GLN A O 1
ATOM 1326 N N . ALA A 1 193 ? -2.655 -9.829 16.958 1.00 84.00 193 ALA A N 1
ATOM 1327 C CA . ALA A 1 193 ? -2.876 -8.555 17.644 1.00 84.00 193 ALA A CA 1
ATOM 1328 C C . ALA A 1 193 ? -1.721 -8.179 18.591 1.00 84.00 193 ALA A C 1
ATOM 1330 O O . ALA A 1 193 ? -1.411 -7.002 18.744 1.00 84.00 193 ALA A O 1
ATOM 1331 N N . ALA A 1 194 ? -1.015 -9.161 19.163 1.00 82.31 194 ALA A N 1
ATOM 1332 C CA . ALA A 1 194 ? 0.149 -8.917 20.019 1.00 82.31 194 ALA A CA 1
ATOM 1333 C C . ALA A 1 194 ? 1.305 -8.194 19.294 1.00 82.31 194 ALA A C 1
ATOM 1335 O O . ALA A 1 194 ? 2.048 -7.443 19.921 1.00 82.31 194 ALA A O 1
ATOM 1336 N N . LEU A 1 195 ? 1.439 -8.357 17.972 1.00 85.38 195 LEU A N 1
ATOM 1337 C CA . LEU A 1 195 ? 2.432 -7.631 17.163 1.00 85.38 195 LEU A CA 1
ATOM 1338 C C . LEU A 1 195 ? 2.018 -6.172 16.891 1.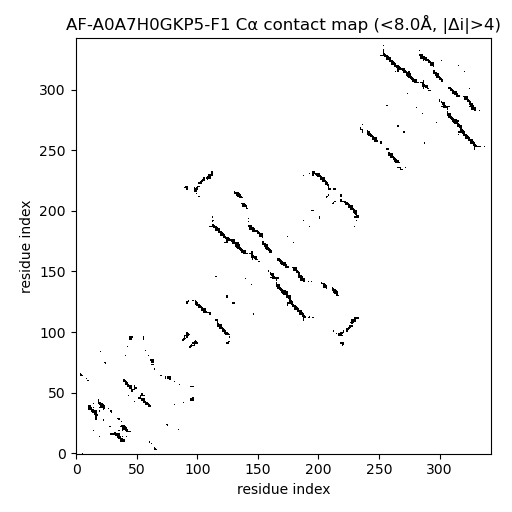00 85.38 195 LEU A C 1
ATOM 1340 O O . LEU A 1 195 ? 2.821 -5.360 16.432 1.00 85.38 195 LEU A O 1
ATOM 1344 N N . CYS A 1 196 ? 0.772 -5.827 17.217 1.00 81.31 196 CYS A N 1
ATOM 1345 C CA . CYS A 1 196 ? 0.199 -4.487 17.150 1.00 81.31 196 CYS A CA 1
ATOM 1346 C C . CYS A 1 196 ? 0.255 -3.756 18.514 1.00 81.31 196 CYS A C 1
ATOM 1348 O O . CYS A 1 196 ? -0.384 -2.728 18.700 1.00 81.31 196 CYS A O 1
ATOM 1350 N N . ALA A 1 197 ? 0.996 -4.279 19.502 1.00 65.75 197 ALA A N 1
ATOM 1351 C CA . ALA A 1 197 ? 0.953 -3.810 20.895 1.00 65.75 197 ALA A CA 1
ATOM 1352 C C . ALA A 1 197 ? 1.617 -2.442 21.166 1.00 65.75 197 ALA A C 1
ATOM 1354 O O . ALA A 1 197 ? 1.466 -1.897 22.259 1.00 65.75 197 ALA A O 1
ATOM 1355 N N . ALA A 1 198 ? 2.330 -1.864 20.198 1.00 63.22 198 ALA A N 1
ATOM 1356 C CA . ALA A 1 198 ? 2.823 -0.491 20.276 1.00 63.22 198 ALA A CA 1
ATOM 1357 C C . ALA A 1 198 ? 1.938 0.410 19.403 1.00 63.22 198 ALA A C 1
ATOM 1359 O O . ALA A 1 198 ? 1.531 -0.021 18.321 1.00 63.22 198 ALA A O 1
ATOM 1360 N N . PRO A 1 199 ? 1.653 1.665 19.797 1.00 64.62 199 PRO A N 1
ATOM 1361 C CA . PRO A 1 199 ? 1.043 2.594 18.860 1.00 64.62 199 PRO A CA 1
ATOM 1362 C C . PRO A 1 199 ? 1.961 2.738 17.635 1.00 64.62 199 PRO A C 1
ATOM 1364 O O . PRO A 1 199 ? 3.037 3.324 17.731 1.00 64.62 199 PRO A O 1
ATOM 1367 N N . GLY A 1 200 ? 1.537 2.182 16.493 1.00 66.50 200 GLY A N 1
ATOM 1368 C CA . GLY A 1 200 ? 2.156 2.416 15.190 1.00 66.50 200 GLY A CA 1
ATOM 1369 C C . GLY A 1 200 ? 3.121 1.352 14.647 1.00 66.50 200 GLY A C 1
ATOM 1370 O O . GLY A 1 200 ? 4.042 1.731 13.918 1.00 66.50 200 GLY A O 1
ATOM 1371 N N . THR A 1 201 ? 2.939 0.048 14.911 1.00 86.56 201 THR A N 1
ATOM 1372 C CA . THR A 1 201 ? 3.753 -0.985 14.229 1.00 86.56 201 THR A CA 1
ATOM 1373 C C . THR A 1 201 ? 3.533 -0.911 12.719 1.00 86.56 201 THR A C 1
ATOM 1375 O O . THR A 1 201 ? 2.449 -1.211 12.227 1.00 86.56 201 THR A O 1
ATOM 1378 N N . THR A 1 202 ? 4.567 -0.524 11.975 1.00 93.12 202 THR A N 1
ATOM 1379 C CA . THR A 1 202 ? 4.508 -0.390 10.517 1.00 93.12 202 THR A CA 1
ATOM 1380 C C . THR A 1 202 ? 5.325 -1.483 9.859 1.00 93.12 202 THR A C 1
ATOM 1382 O O . THR A 1 202 ? 6.488 -1.686 10.203 1.00 93.12 202 THR A O 1
ATOM 1385 N N . VAL A 1 203 ? 4.718 -2.164 8.894 1.00 95.25 203 VAL A N 1
ATOM 1386 C CA . VAL A 1 203 ? 5.393 -3.151 8.051 1.00 95.25 203 VAL A CA 1
ATOM 1387 C C . VAL A 1 203 ? 5.411 -2.653 6.614 1.00 95.25 203 VAL A C 1
ATOM 1389 O O . VAL A 1 203 ? 4.410 -2.144 6.105 1.00 95.25 203 VAL A O 1
ATOM 1392 N N . THR A 1 204 ? 6.562 -2.787 5.963 1.00 97.75 204 THR A N 1
ATOM 1393 C CA . THR A 1 204 ? 6.756 -2.353 4.578 1.00 97.75 204 THR A CA 1
ATOM 1394 C C . THR A 1 204 ? 6.785 -3.571 3.679 1.00 97.75 204 THR A C 1
ATOM 1396 O O . THR A 1 204 ? 7.666 -4.419 3.795 1.00 97.75 204 THR A O 1
ATOM 1399 N N . ASN A 1 205 ? 5.818 -3.646 2.776 1.00 98.25 205 ASN A N 1
ATOM 1400 C CA . ASN A 1 205 ? 5.751 -4.663 1.749 1.00 98.25 205 ASN A CA 1
ATOM 1401 C C . ASN A 1 205 ? 6.522 -4.205 0.500 1.00 98.25 205 ASN A C 1
ATOM 1403 O O . ASN A 1 205 ? 6.364 -3.058 0.077 1.00 98.25 205 ASN A O 1
ATOM 1407 N N . VAL A 1 206 ? 7.328 -5.086 -0.098 1.00 98.06 206 VAL A N 1
ATOM 1408 C CA . VAL A 1 206 ? 8.284 -4.756 -1.166 1.00 98.06 206 VAL A CA 1
ATOM 1409 C C . VAL A 1 206 ? 8.159 -5.747 -2.322 1.00 98.06 206 VAL A C 1
ATOM 1411 O O . VAL A 1 206 ? 8.092 -6.947 -2.095 1.00 98.06 206 VAL A O 1
ATOM 1414 N N . ILE A 1 207 ? 8.152 -5.240 -3.557 1.00 98.00 207 ILE A N 1
ATOM 1415 C CA . ILE A 1 207 ? 8.354 -6.035 -4.779 1.00 98.00 207 ILE A CA 1
ATOM 1416 C C . ILE A 1 207 ? 9.638 -5.544 -5.445 1.00 98.00 207 ILE A C 1
ATOM 1418 O O . ILE A 1 207 ? 9.752 -4.357 -5.775 1.00 98.00 207 ILE A O 1
ATOM 1422 N N . THR A 1 208 ? 10.589 -6.448 -5.659 1.00 95.56 208 THR A N 1
ATOM 1423 C CA . THR A 1 208 ? 11.902 -6.151 -6.238 1.00 95.56 208 THR A CA 1
ATOM 1424 C C . THR A 1 208 ? 11.942 -6.515 -7.730 1.00 95.56 208 THR A C 1
ATOM 1426 O O . THR A 1 208 ? 11.813 -7.687 -8.092 1.00 95.56 208 THR A O 1
ATOM 1429 N N . PRO A 1 209 ? 12.133 -5.543 -8.640 1.00 92.12 209 PRO A N 1
ATOM 1430 C CA . PRO A 1 209 ? 12.309 -5.816 -10.066 1.00 92.12 209 PRO A CA 1
ATOM 1431 C C . PRO A 1 209 ? 13.515 -6.723 -10.331 1.00 92.12 209 PRO A C 1
ATOM 1433 O O . PRO A 1 209 ? 14.563 -6.566 -9.711 1.00 92.12 209 PRO A O 1
ATOM 1436 N N . GLY A 1 210 ? 13.383 -7.669 -11.264 1.00 89.94 210 GLY A N 1
ATOM 1437 C CA . GLY A 1 210 ? 14.430 -8.656 -11.562 1.00 89.94 210 GLY A CA 1
ATOM 1438 C C . GLY A 1 210 ? 14.320 -9.961 -10.779 1.00 89.94 210 GLY A C 1
ATOM 1439 O O . GLY A 1 210 ? 14.764 -10.985 -11.292 1.00 89.94 210 GLY A O 1
ATOM 1440 N N . THR A 1 211 ? 13.690 -9.955 -9.603 1.00 92.69 211 THR A N 1
ATOM 1441 C CA . THR A 1 211 ? 13.432 -11.175 -8.815 1.00 92.69 211 THR A CA 1
ATOM 1442 C C . THR A 1 211 ? 11.939 -11.449 -8.697 1.00 92.69 211 THR A C 1
ATOM 1444 O O . THR A 1 211 ? 11.465 -12.512 -9.088 1.00 92.69 211 THR A O 1
ATOM 1447 N N . ASP A 1 212 ? 11.197 -10.452 -8.228 1.00 96.75 212 ASP A N 1
ATOM 1448 C CA . ASP A 1 212 ? 9.782 -10.549 -7.887 1.00 96.75 212 ASP A CA 1
ATOM 1449 C C . ASP A 1 212 ? 8.906 -10.010 -9.020 1.00 96.75 212 ASP A C 1
ATOM 1451 O O . ASP A 1 212 ? 7.726 -10.312 -9.102 1.00 96.75 212 ASP A O 1
ATOM 1455 N N . PHE A 1 213 ? 9.476 -9.209 -9.917 1.00 96.88 213 PHE A N 1
ATOM 1456 C CA . PHE A 1 213 ? 8.795 -8.670 -11.087 1.00 96.88 213 PHE A CA 1
ATOM 1457 C C . PHE A 1 213 ? 9.679 -8.829 -12.318 1.00 96.88 213 PHE A C 1
ATOM 1459 O O . PHE A 1 213 ? 10.805 -8.325 -12.346 1.00 96.88 213 PHE A O 1
ATOM 1466 N N . THR A 1 214 ? 9.173 -9.530 -13.333 1.00 95.38 214 THR A N 1
ATOM 1467 C CA . THR A 1 214 ? 9.884 -9.759 -14.597 1.00 95.38 214 THR A CA 1
ATOM 1468 C C . THR A 1 214 ? 8.957 -9.665 -15.803 1.00 95.38 214 THR A C 1
ATOM 1470 O O . THR A 1 214 ? 7.766 -9.974 -15.712 1.00 95.38 214 THR A O 1
ATOM 1473 N N . THR A 1 215 ? 9.514 -9.252 -16.944 1.00 94.88 215 THR A N 1
ATOM 1474 C CA . THR A 1 215 ? 8.863 -9.355 -18.257 1.00 94.88 215 THR A CA 1
ATOM 1475 C C . THR A 1 215 ? 9.844 -9.857 -19.319 1.00 94.88 215 THR A C 1
ATOM 1477 O O . THR A 1 215 ? 11.059 -9.842 -19.116 1.00 94.88 215 THR A O 1
ATOM 1480 N N . SER A 1 216 ? 9.335 -10.263 -20.485 1.00 91.38 216 SER A N 1
ATOM 1481 C CA . SER A 1 216 ? 10.179 -10.672 -21.622 1.00 91.38 216 SER A CA 1
ATOM 1482 C C . SER A 1 216 ? 11.009 -9.542 -22.246 1.00 91.38 216 SER A C 1
ATOM 1484 O O . SER A 1 216 ? 12.011 -9.826 -22.897 1.00 91.38 216 SER A O 1
ATOM 1486 N N . LEU A 1 217 ? 10.620 -8.277 -22.049 1.00 87.81 217 LEU A N 1
ATOM 1487 C CA . LEU A 1 217 ? 11.337 -7.100 -22.562 1.00 87.81 217 LEU A CA 1
ATOM 1488 C C . LEU A 1 217 ? 12.158 -6.395 -21.473 1.00 87.81 217 LEU A C 1
ATOM 1490 O O . LEU A 1 217 ? 12.605 -5.262 -21.650 1.00 87.81 217 LEU A O 1
ATOM 1494 N N . GLY A 1 218 ? 12.351 -7.065 -20.337 1.00 85.25 218 GL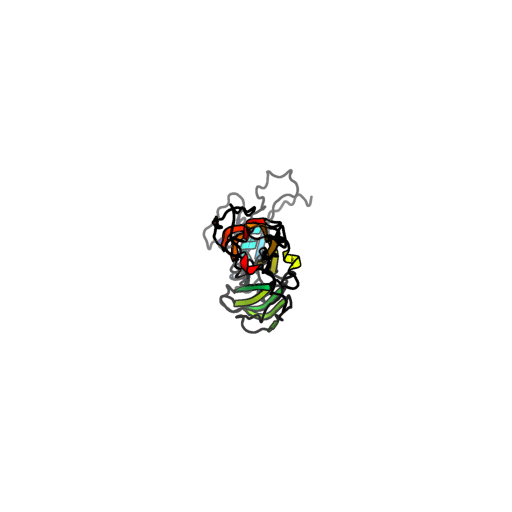Y A N 1
ATOM 1495 C CA . GLY A 1 218 ? 12.984 -6.484 -19.166 1.00 85.25 218 GLY A CA 1
ATOM 1496 C C . GLY A 1 218 ? 12.061 -5.538 -18.400 1.00 85.25 218 GLY A C 1
ATOM 1497 O O . GLY A 1 218 ? 10.895 -5.314 -18.733 1.00 85.25 218 GLY A O 1
ATOM 1498 N N . GLN A 1 219 ? 12.596 -5.004 -17.314 1.00 84.12 219 GLN A N 1
ATOM 1499 C CA . GLN A 1 219 ? 11.878 -4.146 -16.388 1.00 84.12 219 GLN A CA 1
ATOM 1500 C C . GLN A 1 219 ? 12.875 -3.218 -15.716 1.00 84.12 219 GLN A C 1
ATOM 1502 O O . GLN A 1 219 ? 14.035 -3.586 -15.513 1.00 84.12 219 GLN A O 1
ATOM 1507 N N . SER A 1 220 ? 12.426 -2.017 -15.377 1.00 73.94 220 SER A N 1
ATOM 1508 C CA . SER A 1 220 ? 13.276 -1.050 -14.703 1.00 73.94 220 SER A CA 1
ATOM 1509 C C . SER A 1 220 ? 12.448 -0.097 -13.869 1.00 73.94 220 SER A C 1
ATOM 1511 O O . SER A 1 220 ? 11.632 0.676 -14.377 1.00 73.94 220 SER A O 1
ATOM 1513 N N . ASN A 1 221 ? 12.677 -0.174 -12.565 1.00 72.50 221 ASN A N 1
ATOM 1514 C CA . ASN A 1 221 ? 12.191 0.755 -11.564 1.00 72.50 221 ASN A CA 1
ATOM 1515 C C . ASN A 1 221 ? 12.937 0.511 -10.245 1.00 72.50 221 ASN A C 1
ATOM 1517 O O . ASN A 1 221 ? 13.599 -0.508 -10.052 1.00 72.50 221 ASN A O 1
ATOM 1521 N N . THR A 1 222 ? 12.808 1.446 -9.311 1.00 83.69 222 THR A N 1
ATOM 1522 C CA . THR A 1 222 ? 13.112 1.194 -7.899 1.00 83.69 222 THR A CA 1
ATOM 1523 C C . THR A 1 222 ? 12.136 0.159 -7.330 1.00 83.69 222 THR A C 1
ATOM 1525 O O . THR A 1 222 ? 10.996 0.115 -7.803 1.00 83.69 222 THR A O 1
ATOM 1528 N N . PRO A 1 223 ? 12.515 -0.624 -6.300 1.00 93.56 223 PRO A N 1
ATOM 1529 C CA . PRO A 1 223 ? 11.586 -1.525 -5.622 1.00 93.56 223 PRO A CA 1
ATOM 1530 C C . PRO A 1 223 ? 10.256 -0.838 -5.298 1.00 93.56 223 PRO A C 1
ATOM 1532 O O . PRO A 1 223 ? 10.241 0.279 -4.776 1.00 93.56 223 PRO A O 1
ATOM 1535 N N . ALA A 1 224 ? 9.143 -1.486 -5.638 1.00 96.12 224 ALA A N 1
ATOM 1536 C CA . ALA A 1 224 ? 7.820 -0.964 -5.328 1.00 96.12 224 ALA A CA 1
ATOM 1537 C C . ALA A 1 224 ? 7.526 -1.240 -3.856 1.00 96.12 224 ALA A C 1
ATOM 1539 O O . ALA A 1 224 ? 7.610 -2.389 -3.421 1.00 96.12 224 ALA A O 1
ATOM 1540 N N . THR A 1 225 ? 7.178 -0.207 -3.092 1.00 97.75 225 THR A N 1
ATOM 1541 C CA . THR A 1 225 ? 6.955 -0.316 -1.649 1.00 97.75 225 THR A CA 1
ATOM 1542 C C . THR A 1 225 ? 5.570 0.188 -1.259 1.00 97.75 225 THR A C 1
ATOM 1544 O O . THR A 1 225 ? 5.081 1.179 -1.794 1.00 97.75 225 THR A O 1
ATOM 1547 N N . ALA A 1 226 ? 4.929 -0.498 -0.315 1.00 98.12 226 ALA A N 1
ATOM 1548 C CA . ALA A 1 226 ? 3.729 -0.015 0.363 1.00 98.12 226 ALA A CA 1
ATOM 1549 C C . ALA A 1 226 ? 3.815 -0.359 1.846 1.00 98.12 226 ALA A C 1
ATOM 1551 O O . ALA A 1 226 ? 4.130 -1.493 2.202 1.00 98.12 226 ALA A O 1
ATOM 1552 N N . ALA A 1 227 ? 3.527 0.614 2.704 1.00 97.19 227 ALA A N 1
ATOM 1553 C CA . ALA A 1 227 ? 3.549 0.438 4.147 1.00 97.19 227 ALA A CA 1
ATOM 1554 C C . ALA A 1 227 ? 2.126 0.347 4.702 1.00 97.19 227 ALA A C 1
ATOM 1556 O O . ALA A 1 227 ? 1.251 1.116 4.296 1.00 97.19 227 ALA A O 1
ATOM 1557 N N . LEU A 1 228 ? 1.918 -0.581 5.634 1.00 96.31 228 LEU A N 1
ATOM 1558 C CA . LEU A 1 228 ? 0.691 -0.690 6.414 1.00 96.31 228 LEU A CA 1
ATOM 1559 C C . LEU A 1 228 ? 1.038 -0.594 7.897 1.00 96.31 228 LEU A C 1
ATOM 1561 O O . LEU A 1 228 ? 1.889 -1.332 8.399 1.00 96.31 228 LEU A O 1
ATOM 1565 N N . THR A 1 229 ? 0.376 0.322 8.592 1.00 93.88 229 THR A N 1
ATOM 1566 C CA . THR A 1 229 ? 0.550 0.542 10.025 1.00 93.88 229 THR A CA 1
ATOM 1567 C C . THR A 1 229 ? -0.596 -0.095 10.797 1.00 93.88 229 THR A C 1
ATOM 1569 O O . THR A 1 229 ? -1.758 0.255 10.603 1.00 93.88 229 THR A O 1
ATOM 1572 N N . CYS A 1 230 ? -0.289 -0.987 11.730 1.00 91.00 230 CYS A N 1
ATOM 1573 C CA . CYS A 1 230 ? -1.263 -1.383 12.728 1.00 91.00 230 CYS A CA 1
ATOM 1574 C C . CYS A 1 230 ? -1.330 -0.310 13.810 1.00 91.00 230 CYS A C 1
ATOM 1576 O O . CYS A 1 230 ? -0.365 -0.058 14.542 1.00 91.00 230 CYS A O 1
ATOM 1578 N N . LEU A 1 231 ? -2.473 0.360 13.881 1.00 83.81 231 LEU A N 1
ATOM 1579 C CA . LEU A 1 231 ? -2.815 1.172 15.030 1.00 83.81 231 LEU A CA 1
ATOM 1580 C C . LEU A 1 231 ? -3.210 0.155 16.091 1.00 83.81 231 LEU A C 1
ATOM 1582 O O . LEU A 1 231 ? -4.225 -0.524 15.928 1.00 83.81 231 LEU A O 1
ATOM 1586 N N . GLY A 1 232 ? -2.368 -0.007 17.117 1.00 72.62 232 GLY A N 1
ATOM 1587 C CA . GLY A 1 232 ? -2.711 -0.778 18.312 1.00 72.62 232 GLY A CA 1
ATOM 1588 C C . GLY A 1 232 ? -4.160 -0.545 18.693 1.00 72.62 232 GLY A C 1
ATOM 1589 O O . GLY A 1 232 ? -4.671 0.553 18.463 1.00 72.62 232 GLY A O 1
ATOM 1590 N N . GLU A 1 233 ? -4.820 -1.582 19.212 1.00 62.09 233 GLU A N 1
ATOM 1591 C CA . GLU A 1 233 ? -6.222 -1.499 19.614 1.00 62.09 233 GLU A CA 1
ATOM 1592 C C . GLU A 1 233 ? -6.451 -0.151 20.324 1.00 62.09 233 GLU A C 1
ATOM 1594 O O . GLU A 1 233 ? -5.787 0.111 21.337 1.00 62.09 233 GLU A O 1
ATOM 1599 N N . PRO A 1 234 ? -7.273 0.768 19.763 1.00 53.53 234 PRO A N 1
ATOM 1600 C CA . PRO A 1 234 ? -7.604 2.003 20.457 1.00 53.53 234 PRO A CA 1
ATOM 1601 C C . PRO A 1 234 ? -8.109 1.551 21.814 1.00 53.53 234 PRO A C 1
ATOM 1603 O O . PRO A 1 234 ? -8.871 0.589 21.812 1.00 53.53 234 PRO A O 1
ATOM 1606 N N . PRO A 1 235 ? -7.667 2.146 22.937 1.00 49.00 235 PRO A N 1
ATOM 1607 C CA . PRO A 1 235 ? -7.959 1.628 24.264 1.00 49.00 235 PRO A CA 1
ATOM 1608 C C . PRO A 1 235 ? -9.445 1.304 24.345 1.00 49.00 235 PRO A C 1
ATOM 1610 O O . PRO A 1 235 ? -10.286 2.201 24.433 1.00 49.00 235 PRO A O 1
ATOM 1613 N N . VAL A 1 236 ? -9.767 0.014 24.220 1.00 42.91 236 VAL A N 1
ATOM 1614 C CA . VAL A 1 236 ? -11.131 -0.451 24.335 1.00 42.91 236 VAL A CA 1
ATOM 1615 C C . VAL A 1 236 ? -11.396 -0.259 25.803 1.00 42.91 236 VAL A C 1
ATOM 1617 O O . VAL A 1 236 ? -10.813 -0.931 26.654 1.00 42.91 236 VAL A O 1
ATOM 1620 N N . ILE A 1 237 ? -12.232 0.731 26.108 1.00 44.97 237 ILE A N 1
ATOM 1621 C CA . ILE A 1 237 ? -12.968 0.716 27.359 1.00 44.97 237 ILE A CA 1
ATOM 1622 C C . ILE A 1 237 ? -13.662 -0.641 27.317 1.00 44.97 237 ILE A C 1
ATOM 1624 O O . ILE A 1 237 ? -14.485 -0.851 26.418 1.00 44.97 237 ILE A O 1
ATOM 1628 N N . PRO A 1 238 ? -13.321 -1.588 28.203 1.00 44.94 238 PRO A N 1
ATOM 1629 C CA . PRO A 1 238 ? -14.072 -2.825 28.266 1.00 44.94 238 PRO A CA 1
ATOM 1630 C C . PRO A 1 238 ? -15.557 -2.441 28.371 1.00 44.94 238 PRO A C 1
ATOM 1632 O O . PRO A 1 238 ? -15.857 -1.456 29.056 1.00 44.94 238 PRO A O 1
ATOM 1635 N N . PRO A 1 239 ? -16.502 -3.177 27.755 1.00 49.94 239 PRO A N 1
ATOM 1636 C CA . PRO A 1 239 ? -17.935 -2.884 27.869 1.00 49.94 239 PRO A CA 1
ATOM 1637 C C . PRO A 1 239 ? -18.450 -2.772 29.315 1.00 49.94 239 PRO A C 1
ATOM 1639 O O . PRO A 1 239 ? -19.572 -2.336 29.540 1.00 49.94 239 PRO A O 1
ATOM 1642 N N . ALA A 1 240 ? -17.637 -3.108 30.310 1.00 44.25 240 ALA A N 1
ATOM 1643 C CA . ALA A 1 240 ? -17.765 -2.576 31.647 1.00 44.25 240 ALA A CA 1
ATOM 1644 C C . ALA A 1 240 ? -16.365 -2.329 32.220 1.00 44.25 240 ALA A C 1
ATOM 1646 O O . ALA A 1 240 ? -15.658 -3.272 32.576 1.00 44.25 240 ALA A O 1
ATOM 1647 N N . GLY A 1 241 ? -15.989 -1.064 32.418 1.00 55.22 241 GLY A N 1
ATOM 1648 C CA . GLY A 1 241 ? -15.299 -0.761 33.667 1.00 55.22 241 GLY A CA 1
ATOM 1649 C C . GLY A 1 241 ? -16.167 -1.335 34.782 1.00 55.22 241 GLY A C 1
ATOM 1650 O O . GLY A 1 241 ? -17.381 -1.137 34.756 1.00 55.22 241 GLY A O 1
ATOM 1651 N N . THR A 1 242 ? -15.610 -2.129 35.692 1.00 70.06 242 THR A N 1
ATOM 1652 C CA . THR A 1 242 ? -16.377 -2.696 36.802 1.00 70.06 242 THR A CA 1
ATOM 1653 C C . THR A 1 242 ? -17.003 -1.531 37.563 1.00 70.06 242 THR A C 1
ATOM 1655 O O . THR A 1 242 ? -16.300 -0.808 38.268 1.00 70.06 242 THR A O 1
ATOM 1658 N N . VAL A 1 243 ? -18.302 -1.292 37.359 1.00 85.25 243 VAL A N 1
ATOM 1659 C CA . VAL A 1 243 ? -19.048 -0.307 38.135 1.00 85.25 243 VAL A CA 1
ATOM 1660 C C . VAL A 1 243 ? -19.510 -1.030 39.380 1.00 85.25 243 VAL A C 1
ATOM 1662 O O . VAL A 1 243 ? -20.404 -1.874 39.327 1.00 85.25 243 VAL A O 1
ATOM 1665 N N . THR A 1 244 ? -18.869 -0.741 40.501 1.00 90.69 244 THR A N 1
ATOM 1666 C CA . THR A 1 244 ? -19.276 -1.283 41.795 1.00 90.69 244 THR A CA 1
ATOM 1667 C C . THR A 1 244 ? -19.948 -0.194 42.606 1.00 90.69 244 THR A C 1
ATOM 1669 O O . THR A 1 244 ? -19.621 0.986 42.483 1.00 90.69 244 THR A O 1
ATOM 1672 N N . LYS A 1 245 ? -20.920 -0.588 43.430 1.00 91.12 245 LYS A N 1
ATOM 1673 C CA . LYS A 1 245 ? -21.532 0.307 44.403 1.00 91.12 245 LYS A CA 1
ATOM 1674 C C . LYS A 1 245 ? -21.531 -0.324 45.780 1.00 91.12 245 LYS A C 1
ATOM 1676 O O . LYS A 1 245 ? -21.842 -1.505 45.919 1.00 91.12 245 LYS A O 1
ATOM 1681 N N . ALA A 1 246 ? -21.188 0.468 46.782 1.00 93.94 246 ALA A N 1
ATOM 1682 C CA . ALA A 1 246 ? -21.161 0.040 48.169 1.00 93.94 246 ALA A CA 1
ATOM 1683 C C . ALA A 1 246 ? -21.748 1.130 49.058 1.00 93.94 246 ALA A C 1
ATOM 1685 O O . ALA A 1 246 ? -21.502 2.316 48.840 1.00 93.94 246 ALA A O 1
ATOM 1686 N N . PHE A 1 247 ? -22.503 0.718 50.071 1.00 93.62 247 PHE A N 1
ATOM 1687 C CA . PHE A 1 247 ? -22.902 1.605 51.154 1.00 93.62 247 PHE A CA 1
ATOM 1688 C C . PHE A 1 247 ? -21.923 1.457 52.316 1.00 93.62 247 PHE A C 1
ATOM 1690 O O . PHE A 1 247 ? -21.488 0.348 52.623 1.00 93.62 247 PHE A O 1
ATOM 1697 N N . SER A 1 248 ? -21.614 2.561 52.996 1.00 92.38 248 SER A N 1
ATOM 1698 C CA . SER A 1 248 ? -20.817 2.536 54.231 1.00 92.38 248 SER A CA 1
ATOM 1699 C C . SER A 1 248 ? -21.485 1.740 55.358 1.00 92.38 248 SER A C 1
ATOM 1701 O O . SER A 1 248 ? -20.808 1.306 56.286 1.00 92.38 248 SER A O 1
ATOM 1703 N N . GLN A 1 249 ? -22.805 1.552 55.280 1.00 86.12 249 GLN A N 1
ATOM 1704 C CA . GLN A 1 249 ? -23.616 0.793 56.225 1.00 86.12 249 GLN A CA 1
ATOM 1705 C C . GLN A 1 249 ? -24.677 -0.007 55.466 1.00 86.12 249 GLN A C 1
ATOM 1707 O O . GLN A 1 249 ? -25.289 0.499 54.528 1.00 86.12 249 GLN A O 1
ATOM 1712 N N . THR A 1 250 ? -24.917 -1.250 55.880 1.00 81.00 250 THR A N 1
ATOM 1713 C CA . THR A 1 250 ? -25.937 -2.127 55.277 1.00 81.00 250 THR A CA 1
ATOM 1714 C C . THR A 1 250 ? -27.332 -1.928 55.871 1.00 81.00 250 THR A C 1
ATOM 1716 O O . THR A 1 250 ? -28.313 -2.390 55.296 1.00 81.00 250 THR A O 1
ATOM 1719 N N . SER A 1 251 ? -27.436 -1.225 57.001 1.00 82.44 251 SER A N 1
ATOM 1720 C CA . SER A 1 251 ? -28.696 -0.899 57.669 1.00 82.44 251 SER A CA 1
ATOM 1721 C C . SER A 1 251 ? -28.589 0.437 58.394 1.00 82.44 251 SER A C 1
ATOM 1723 O O . SER A 1 251 ? -27.586 0.693 59.059 1.00 82.44 251 SER A O 1
ATOM 1725 N N . VAL A 1 252 ? -29.650 1.237 58.331 1.00 84.12 252 VAL A N 1
ATOM 1726 C CA . VAL A 1 252 ? -29.808 2.484 59.088 1.00 84.12 252 VAL A CA 1
ATOM 1727 C C . VAL A 1 252 ? -31.188 2.508 59.736 1.00 84.12 252 VAL A C 1
ATOM 1729 O O . VAL A 1 252 ? -32.131 1.907 59.222 1.00 84.12 252 VAL A O 1
ATOM 1732 N N . LEU A 1 253 ? -31.320 3.204 60.865 1.00 84.94 253 LEU A N 1
ATOM 1733 C CA . LEU A 1 253 ? -32.636 3.530 61.417 1.00 84.94 253 LEU A CA 1
ATOM 1734 C C . LEU A 1 253 ? -33.326 4.588 60.539 1.00 84.94 253 LEU A C 1
ATOM 1736 O O . LEU A 1 253 ? -32.638 5.325 59.829 1.00 84.94 253 LEU A O 1
ATOM 1740 N N . PRO A 1 254 ? -34.662 4.729 60.604 1.00 84.88 254 PRO A N 1
ATOM 1741 C CA . PRO A 1 254 ? -35.345 5.856 59.979 1.00 84.88 254 PRO A CA 1
ATOM 1742 C C . PRO A 1 254 ? -34.754 7.197 60.438 1.00 84.88 254 PRO A C 1
ATOM 1744 O O . PRO A 1 254 ? -34.567 7.428 61.630 1.00 84.88 254 PRO A O 1
ATOM 1747 N N . GLY A 1 255 ? -34.439 8.075 59.487 1.00 84.81 255 GLY A N 1
ATOM 1748 C CA . GLY A 1 255 ? -33.690 9.319 59.705 1.00 84.81 255 GLY A CA 1
ATOM 1749 C C . GLY A 1 255 ? -32.167 9.166 59.683 1.00 84.81 255 GLY A C 1
ATOM 1750 O O . GLY A 1 255 ? -31.462 10.172 59.650 1.00 84.81 255 GLY A O 1
ATOM 1751 N N . GLY A 1 256 ? -31.652 7.936 59.681 1.00 90.19 256 GLY A N 1
ATOM 1752 C CA . GLY A 1 256 ? -30.228 7.639 59.598 1.00 90.19 256 GLY A CA 1
ATOM 1753 C C . GLY A 1 256 ? -29.650 7.894 58.206 1.00 90.19 256 GLY A C 1
ATOM 1754 O O . GLY A 1 256 ? -30.358 7.860 57.194 1.00 90.19 256 GLY A O 1
ATOM 1755 N N . THR A 1 257 ? -28.344 8.146 58.168 1.00 92.44 257 THR A N 1
ATOM 1756 C CA . THR A 1 257 ? -27.581 8.435 56.952 1.00 92.44 257 THR A CA 1
ATOM 1757 C C . THR A 1 257 ? -26.583 7.322 56.647 1.00 92.44 257 THR A C 1
ATOM 1759 O O . THR A 1 257 ? -26.025 6.700 57.547 1.00 92.44 257 THR A O 1
ATOM 1762 N N . ALA A 1 258 ? -26.335 7.092 55.363 1.00 94.75 258 ALA A N 1
ATOM 1763 C CA . ALA A 1 258 ? -25.267 6.241 54.857 1.00 94.75 258 ALA A CA 1
ATOM 1764 C C . ALA A 1 258 ? -24.563 6.951 53.694 1.00 94.75 258 ALA A C 1
ATOM 1766 O O . ALA A 1 258 ? -25.076 7.915 53.127 1.00 94.75 258 ALA A O 1
ATOM 1767 N N . THR A 1 259 ? -23.386 6.468 53.315 1.00 96.62 259 THR A N 1
ATOM 1768 C CA . THR A 1 259 ? -22.664 6.972 52.144 1.00 96.62 259 THR A CA 1
ATOM 1769 C C . THR A 1 259 ? -22.686 5.907 51.066 1.00 96.62 259 THR A C 1
ATOM 1771 O O . THR A 1 259 ? -22.200 4.803 51.300 1.00 96.62 259 THR A O 1
ATOM 1774 N N . LEU A 1 260 ? -23.232 6.239 49.899 1.00 96.50 260 LEU A N 1
ATOM 1775 C CA . LEU A 1 260 ? -23.111 5.448 48.682 1.00 96.50 260 LEU A CA 1
ATOM 1776 C C . LEU A 1 260 ? -21.818 5.835 47.961 1.00 96.50 260 LEU A C 1
ATOM 1778 O O . LEU A 1 260 ? -21.631 6.996 47.600 1.00 96.50 260 LEU A O 1
ATOM 1782 N N . THR A 1 261 ? -20.959 4.858 47.704 1.00 97.12 261 THR A N 1
ATOM 1783 C CA . THR A 1 261 ? -19.774 5.013 46.857 1.00 97.12 261 THR A CA 1
ATOM 1784 C C . THR A 1 261 ? -19.979 4.214 45.581 1.00 97.12 261 THR A C 1
ATOM 1786 O O . THR A 1 261 ? -20.157 2.999 45.646 1.00 97.12 261 THR A O 1
ATOM 1789 N N . ILE A 1 262 ? -19.942 4.889 44.434 1.00 96.00 262 ILE A N 1
ATOM 1790 C CA . ILE A 1 262 ? -19.930 4.280 43.102 1.00 96.00 262 ILE A CA 1
ATOM 1791 C C . ILE A 1 262 ? -18.497 4.364 42.581 1.00 96.00 262 ILE A C 1
ATOM 1793 O O . ILE A 1 262 ? -17.966 5.463 42.428 1.00 96.00 262 ILE A O 1
ATOM 1797 N N . THR A 1 263 ? -17.875 3.226 42.299 1.00 94.19 263 THR A N 1
ATOM 1798 C CA . THR A 1 263 ? -16.524 3.149 41.734 1.00 94.19 263 THR A CA 1
ATOM 1799 C C . THR A 1 263 ? -16.623 2.723 40.282 1.00 94.19 263 THR A C 1
ATOM 1801 O O . THR A 1 263 ? -17.233 1.699 39.987 1.00 94.19 263 THR A O 1
ATOM 1804 N N . VAL A 1 264 ? -16.011 3.491 39.384 1.00 91.88 264 VAL A N 1
ATOM 1805 C CA . VAL A 1 264 ? -15.892 3.171 37.960 1.00 91.88 264 VAL A CA 1
ATOM 1806 C C . VAL A 1 264 ? -14.428 2.861 37.681 1.00 91.88 264 VAL A C 1
ATOM 1808 O O . VAL A 1 264 ? -13.585 3.758 37.721 1.00 91.88 264 VAL A O 1
ATOM 1811 N N . GLN A 1 265 ? -14.108 1.594 37.424 1.00 88.00 265 GLN A N 1
ATOM 1812 C CA . GLN A 1 265 ? -12.733 1.181 37.145 1.00 88.00 265 GLN A CA 1
ATOM 1813 C C . GLN A 1 265 ? -12.344 1.462 35.688 1.00 88.00 265 GLN A C 1
ATOM 1815 O O . GLN A 1 265 ? -13.099 1.150 34.771 1.00 88.00 265 GLN A O 1
ATOM 1820 N N . ASN A 1 266 ? -11.128 1.968 35.472 1.00 82.06 266 ASN A N 1
ATOM 1821 C CA . ASN A 1 266 ? -10.496 2.011 34.155 1.00 82.06 266 ASN A CA 1
ATOM 1822 C C . ASN A 1 266 ? -9.202 1.201 34.181 1.00 82.06 266 ASN A C 1
ATOM 1824 O O . ASN A 1 266 ? -8.226 1.603 34.815 1.00 82.06 266 ASN A O 1
ATOM 1828 N N . SER A 1 267 ? -9.218 0.050 33.517 1.00 77.12 267 SER A N 1
ATOM 1829 C CA . SER A 1 267 ? -8.060 -0.835 33.356 1.00 77.12 267 SER A CA 1
ATOM 1830 C C . SER A 1 267 ? -7.310 -0.612 32.040 1.00 77.12 267 SER A C 1
ATOM 1832 O O . SER A 1 267 ? -6.402 -1.378 31.731 1.00 77.12 267 SER A O 1
ATOM 1834 N N . SER A 1 268 ? -7.691 0.395 31.247 1.00 70.12 268 SER A N 1
ATOM 1835 C CA . SER A 1 268 ? -6.968 0.750 30.025 1.00 70.12 268 SER A CA 1
ATOM 1836 C C . SER A 1 268 ? -5.710 1.570 30.332 1.00 70.12 268 SER A C 1
ATOM 1838 O O . SER A 1 268 ? -5.530 2.093 31.433 1.00 70.12 268 SER A O 1
ATOM 1840 N N . SER A 1 269 ? -4.831 1.694 29.338 1.00 74.25 269 SER A N 1
ATOM 1841 C CA . SER A 1 269 ? -3.575 2.446 29.428 1.00 74.25 269 SER A CA 1
ATOM 1842 C C . SER A 1 269 ? -3.735 3.963 29.252 1.00 74.25 269 SER A C 1
ATOM 1844 O O . SER A 1 269 ? -2.746 4.688 29.353 1.00 74.25 269 SER A O 1
ATOM 1846 N N . ALA A 1 270 ? -4.952 4.462 29.005 1.00 75.69 270 ALA A N 1
ATOM 1847 C CA . ALA A 1 270 ? -5.221 5.877 28.763 1.00 75.69 270 ALA A CA 1
ATOM 1848 C C . ALA A 1 270 ? -6.494 6.370 29.473 1.00 75.69 270 ALA A C 1
ATOM 1850 O O . ALA A 1 270 ? -7.363 5.597 29.880 1.00 75.69 270 ALA A O 1
ATOM 1851 N N . ALA A 1 271 ? -6.603 7.690 29.635 1.00 81.88 271 ALA A N 1
ATOM 1852 C CA . ALA A 1 271 ? -7.824 8.312 30.133 1.00 81.88 271 ALA A CA 1
ATOM 1853 C C . ALA A 1 271 ? -8.921 8.307 29.057 1.00 81.88 271 ALA A C 1
ATOM 1855 O O . ALA A 1 271 ? -8.644 8.400 27.862 1.00 81.88 271 ALA A O 1
ATOM 1856 N N . VAL A 1 272 ? -10.173 8.244 29.501 1.00 81.00 272 VAL A N 1
ATOM 1857 C CA . VAL A 1 272 ? -11.360 8.150 28.648 1.00 81.00 272 VAL A CA 1
ATOM 1858 C C . VAL A 1 272 ? -12.219 9.393 28.837 1.00 81.00 272 VAL A C 1
ATOM 1860 O O . VAL A 1 272 ? -12.643 9.671 29.954 1.00 81.00 272 VAL A O 1
ATOM 1863 N N . ALA A 1 273 ? -12.519 10.122 27.765 1.00 86.62 273 ALA A N 1
ATOM 1864 C CA . ALA A 1 273 ? -13.421 11.275 27.807 1.00 86.62 273 ALA A CA 1
ATOM 1865 C C . ALA A 1 273 ? -14.889 10.867 27.580 1.00 86.62 273 ALA A C 1
ATOM 1867 O O . ALA A 1 273 ? -15.175 9.849 26.953 1.00 86.62 273 ALA A O 1
ATOM 1868 N N . GLY A 1 274 ? -15.831 11.690 28.049 1.00 84.06 274 GLY A N 1
ATOM 1869 C CA . GLY A 1 274 ? -17.261 11.497 27.788 1.00 84.06 274 GLY A CA 1
ATOM 1870 C C . GLY A 1 274 ? -17.947 10.446 28.669 1.00 84.06 274 GLY A C 1
ATOM 1871 O O . GLY A 1 274 ? -18.992 9.924 28.284 1.00 84.06 274 GLY A O 1
ATOM 1872 N N . LEU A 1 275 ? -17.400 10.145 29.851 1.00 88.31 275 LEU A N 1
ATOM 1873 C CA . LEU A 1 275 ? -18.030 9.291 30.856 1.00 88.31 275 LEU A CA 1
ATOM 1874 C C . LEU A 1 275 ? -19.394 9.864 31.264 1.00 88.31 275 LEU A C 1
ATOM 1876 O O . LEU A 1 275 ? -19.506 11.020 31.681 1.00 88.31 275 LEU A O 1
ATOM 1880 N N . ASN A 1 276 ? -20.417 9.012 31.209 1.00 90.00 276 ASN A N 1
ATOM 1881 C CA . ASN A 1 276 ? -21.744 9.299 31.733 1.00 90.00 276 ASN A CA 1
ATOM 1882 C C . ASN A 1 276 ? -22.147 8.202 32.725 1.00 90.00 276 ASN A C 1
ATOM 1884 O O . ASN A 1 276 ? -22.113 7.021 32.388 1.00 90.00 276 ASN A O 1
ATOM 1888 N N . VAL A 1 277 ? -22.552 8.590 33.934 1.00 92.00 277 VAL A N 1
ATOM 1889 C CA . VAL A 1 277 ? -23.042 7.684 34.982 1.00 92.00 277 VAL A CA 1
ATOM 1890 C C . VAL A 1 277 ? -24.431 8.139 35.403 1.00 92.00 277 VAL A C 1
ATOM 1892 O O . VAL A 1 277 ? -24.663 9.334 35.583 1.00 92.00 277 VAL A O 1
ATOM 1895 N N . LYS A 1 278 ? -25.358 7.196 35.575 1.00 93.00 278 LYS A N 1
ATOM 1896 C CA . LYS A 1 278 ? -26.683 7.440 36.155 1.00 93.00 278 LYS A CA 1
ATOM 1897 C C . LYS A 1 278 ? -26.983 6.358 37.184 1.00 93.00 278 LYS A C 1
ATOM 1899 O O . LYS A 1 278 ? -26.835 5.180 36.876 1.00 93.00 278 LYS A O 1
ATOM 1904 N N . ASP A 1 279 ? -27.430 6.761 38.366 1.00 94.56 279 ASP A N 1
ATOM 1905 C CA . ASP A 1 279 ? -27.921 5.858 39.407 1.00 94.56 279 ASP A CA 1
ATOM 1906 C C . ASP A 1 279 ? -29.257 6.381 39.943 1.00 94.56 279 ASP A C 1
ATOM 1908 O O . ASP A 1 279 ? -29.427 7.575 40.208 1.00 94.56 279 ASP A O 1
ATOM 1912 N N . ALA A 1 280 ? -30.225 5.475 40.045 1.00 95.31 280 ALA A N 1
ATOM 1913 C CA . ALA A 1 280 ? -31.516 5.733 40.661 1.00 95.31 280 ALA A CA 1
ATOM 1914 C C . ALA A 1 280 ? -31.534 5.004 42.004 1.00 95.31 280 ALA A C 1
ATOM 1916 O O . ALA A 1 280 ? -31.498 3.771 42.052 1.00 95.31 280 ALA A O 1
ATOM 1917 N N . LEU A 1 281 ? -31.562 5.774 43.089 1.00 91.94 281 LEU A N 1
ATOM 1918 C CA . LEU A 1 281 ? -31.641 5.237 44.436 1.00 91.94 281 LEU A CA 1
ATOM 1919 C C . LEU A 1 281 ? -32.957 4.464 44.592 1.00 91.94 281 LEU A C 1
ATOM 1921 O O . LEU A 1 281 ? -34.011 4.940 44.156 1.00 91.94 281 LEU A O 1
ATOM 1925 N N . PRO A 1 282 ? -32.929 3.274 45.211 1.00 90.00 282 PRO A N 1
ATOM 1926 C CA . PRO A 1 282 ? -34.150 2.537 45.476 1.00 90.00 282 PRO A CA 1
ATOM 1927 C C . PRO A 1 282 ? -35.003 3.310 46.483 1.00 90.00 282 PRO A C 1
ATOM 1929 O O . PRO A 1 282 ? -34.504 3.776 47.507 1.00 90.00 282 PRO A O 1
ATOM 1932 N N . SER A 1 283 ? -36.305 3.413 46.219 1.00 86.88 283 SER A N 1
ATOM 1933 C CA . SER A 1 283 ? -37.245 3.965 47.195 1.00 86.88 283 SER A CA 1
ATOM 1934 C C . SER A 1 283 ? -37.192 3.139 48.493 1.00 86.88 283 SER A C 1
ATOM 1936 O O . SER A 1 283 ? -37.161 1.908 48.410 1.00 86.88 283 SER A O 1
ATOM 1938 N N . PRO A 1 284 ? -37.176 3.764 49.684 1.00 90.81 284 PRO A N 1
ATOM 1939 C CA . PRO A 1 284 ? -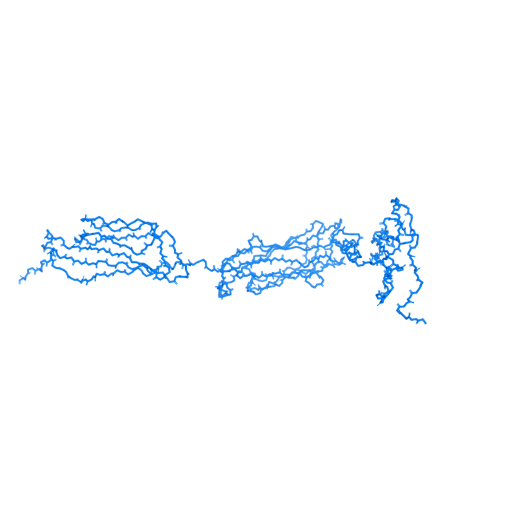37.402 5.188 49.945 1.00 90.81 284 PRO A CA 1
ATOM 1940 C C . PRO A 1 284 ? -36.138 6.063 50.087 1.00 90.81 284 PRO A C 1
ATOM 1942 O O . PRO A 1 284 ? -36.250 7.190 50.563 1.00 90.81 284 PRO A O 1
ATOM 1945 N N . LEU A 1 285 ? -34.946 5.586 49.712 1.00 91.94 285 LEU A N 1
ATOM 1946 C CA . LEU A 1 285 ? -33.706 6.349 49.894 1.00 91.94 285 LEU A CA 1
ATOM 1947 C C . LEU A 1 285 ? -33.712 7.669 49.112 1.00 91.94 285 LEU A C 1
ATOM 1949 O O . LEU A 1 285 ? -34.110 7.727 47.947 1.00 91.94 285 LEU A O 1
ATOM 1953 N N . VAL A 1 286 ? -33.190 8.714 49.753 1.00 95.06 286 VAL A N 1
ATOM 1954 C CA . VAL A 1 286 ? -32.980 10.033 49.145 1.00 95.06 286 VAL A CA 1
ATOM 1955 C C . VAL A 1 286 ? -31.559 10.516 49.389 1.00 95.06 286 VAL A C 1
ATOM 1957 O O . VAL A 1 286 ? -30.891 10.096 50.333 1.00 95.06 286 VAL A O 1
ATOM 1960 N N . ILE A 1 287 ? -31.096 11.431 48.548 1.00 97.00 287 ILE A N 1
ATOM 1961 C CA . ILE A 1 287 ? -29.820 12.122 48.714 1.00 97.00 287 ILE A CA 1
ATOM 1962 C C . ILE A 1 287 ? -29.951 13.089 49.892 1.00 97.00 287 ILE A C 1
ATOM 1964 O O . ILE A 1 287 ? -30.869 13.907 49.931 1.00 97.00 287 ILE A O 1
ATOM 1968 N N . SER A 1 288 ? -29.036 13.006 50.854 1.00 94.69 288 SER A N 1
ATOM 1969 C CA . SER A 1 288 ? -29.107 13.761 52.111 1.00 94.69 288 SER A CA 1
ATOM 1970 C C . SER A 1 288 ? -28.078 14.887 52.218 1.00 94.69 288 SER A C 1
ATOM 1972 O O . SER A 1 288 ? -28.068 15.618 53.206 1.00 94.69 288 SER A O 1
ATOM 1974 N N . GLY A 1 289 ? -27.187 15.026 51.235 1.00 93.19 289 GLY A N 1
ATOM 1975 C CA . GLY A 1 289 ? -26.107 16.008 51.252 1.00 93.19 289 GLY A CA 1
ATOM 1976 C C . GLY A 1 289 ? -25.448 16.187 49.888 1.00 93.19 289 GLY A C 1
ATOM 1977 O O . GLY A 1 289 ? -25.872 15.599 48.897 1.00 93.19 289 GLY A O 1
ATOM 1978 N N . ALA A 1 290 ? -24.406 17.018 49.841 1.00 94.50 290 ALA A N 1
ATOM 1979 C CA . ALA A 1 290 ? -23.661 17.268 48.613 1.00 94.50 290 ALA A CA 1
ATOM 1980 C C . ALA A 1 290 ? -22.889 16.014 48.176 1.00 94.50 290 ALA A C 1
ATOM 1982 O O . ALA A 1 290 ? -22.076 15.485 48.936 1.00 94.50 290 ALA A O 1
ATOM 1983 N N . ALA A 1 291 ? -23.133 15.557 46.949 1.00 96.06 291 ALA A N 1
ATOM 1984 C CA . ALA A 1 291 ? -22.334 14.507 46.334 1.00 96.06 291 ALA A CA 1
ATOM 1985 C C . ALA A 1 291 ? -21.010 15.065 45.793 1.00 96.06 291 ALA A C 1
ATOM 1987 O O . ALA A 1 291 ? -20.927 16.225 45.386 1.00 96.06 291 ALA A O 1
ATOM 1988 N N . THR A 1 292 ? -19.984 14.221 45.745 1.00 97.00 292 THR A N 1
ATOM 1989 C CA . THR A 1 292 ? -18.662 14.558 45.203 1.00 97.00 292 THR A CA 1
ATOM 1990 C C . THR A 1 292 ? -18.200 13.499 44.210 1.00 97.00 292 THR A C 1
ATOM 1992 O O . THR A 1 292 ? -18.703 12.376 44.193 1.00 97.00 292 THR A O 1
ATOM 1995 N N . THR A 1 293 ? -17.245 13.846 43.349 1.00 96.81 293 THR A N 1
ATOM 1996 C CA . THR A 1 293 ? -16.622 12.892 42.428 1.00 96.81 293 THR A CA 1
ATOM 1997 C C . THR A 1 293 ? -15.133 13.171 42.273 1.00 96.81 293 THR A C 1
ATOM 1999 O O . THR A 1 293 ? -14.704 14.321 42.352 1.00 96.81 293 THR A O 1
ATOM 2002 N N . THR A 1 294 ? -14.349 12.112 42.069 1.00 96.56 294 THR A N 1
ATOM 2003 C CA . THR A 1 294 ? -12.930 12.191 41.688 1.00 96.56 294 THR A CA 1
ATOM 2004 C C . THR A 1 294 ? -12.726 12.120 40.172 1.00 96.56 294 THR A C 1
ATOM 2006 O O . THR A 1 294 ? -11.601 12.272 39.700 1.00 96.56 294 THR A O 1
ATOM 2009 N N . CYS A 1 295 ? -13.793 11.904 39.393 1.00 92.75 295 CYS A N 1
ATOM 2010 C CA . CYS A 1 295 ? -13.741 11.981 37.936 1.00 92.75 295 CYS A CA 1
ATOM 2011 C C . CYS A 1 295 ? -13.509 13.444 37.518 1.00 92.75 295 CYS A C 1
ATOM 2013 O O . CYS A 1 295 ? -14.080 14.360 38.114 1.00 92.75 295 CYS A O 1
ATOM 2015 N N . THR A 1 296 ? -12.662 13.682 36.515 1.00 92.06 296 THR A N 1
ATOM 2016 C CA . THR A 1 296 ? -12.236 15.040 36.138 1.00 92.06 296 THR A CA 1
ATOM 2017 C C . THR A 1 296 ? -12.985 15.545 34.915 1.00 92.06 296 THR A C 1
ATOM 2019 O O . THR A 1 296 ? -13.213 14.808 33.964 1.00 92.06 296 THR A O 1
ATOM 2022 N N . GLY A 1 297 ? -13.372 16.820 34.903 1.00 86.62 297 GLY A N 1
ATOM 2023 C CA . GLY A 1 297 ? -14.282 17.332 33.874 1.00 86.62 297 GLY A CA 1
ATOM 2024 C C . GLY A 1 297 ? -15.684 16.717 34.000 1.00 86.62 297 GLY A C 1
ATOM 2025 O O . GLY A 1 297 ? -15.875 15.681 34.630 1.00 86.62 297 GLY A O 1
ATOM 2026 N N . GLY A 1 298 ? -16.693 17.374 33.439 1.00 92.50 298 GLY A N 1
ATOM 2027 C CA . GLY A 1 298 ? -18.087 16.933 33.526 1.00 92.50 298 GLY A CA 1
ATOM 2028 C C . GLY A 1 298 ? -18.893 17.578 34.656 1.00 92.50 298 GLY A C 1
ATOM 2029 O O . GLY A 1 298 ? -18.419 18.443 35.392 1.00 92.50 298 GLY A O 1
ATOM 2030 N N . THR A 1 299 ? -20.162 17.184 34.747 1.00 96.38 299 THR A N 1
ATOM 2031 C CA . THR A 1 299 ? -21.159 17.798 35.635 1.00 96.38 299 THR A CA 1
ATOM 2032 C C . THR A 1 299 ? -21.853 16.732 36.471 1.00 96.38 299 THR A C 1
ATOM 2034 O O . THR A 1 299 ? -22.493 15.838 35.920 1.00 96.38 299 THR A O 1
ATOM 2037 N N . LEU A 1 300 ? -21.726 16.829 37.798 1.00 96.94 300 LEU A N 1
ATOM 2038 C CA . LEU A 1 300 ? -22.419 15.970 38.758 1.00 96.94 300 LEU A CA 1
ATOM 2039 C C . LEU A 1 300 ? -23.718 16.643 39.219 1.00 96.94 300 LEU A C 1
ATOM 2041 O O . LEU A 1 300 ? -23.697 17.748 39.756 1.00 96.94 300 LEU A O 1
ATOM 2045 N N . VAL A 1 301 ? -24.842 15.954 39.041 1.00 97.00 301 VAL A N 1
ATOM 2046 C CA . VAL A 1 301 ? -26.176 16.369 39.483 1.00 97.00 301 VAL A CA 1
ATOM 2047 C C . VAL A 1 301 ? -26.700 15.331 40.469 1.00 97.00 301 VAL A C 1
ATOM 2049 O O . VAL A 1 301 ? -26.934 14.178 40.113 1.00 97.00 301 VAL A O 1
ATOM 2052 N N . ALA A 1 302 ? -26.855 15.749 41.721 1.00 95.38 302 ALA A N 1
ATOM 2053 C CA . ALA A 1 302 ? -27.287 14.916 42.840 1.00 95.38 302 ALA A CA 1
ATOM 2054 C C . ALA A 1 302 ? -27.910 15.824 43.914 1.00 95.38 302 ALA A C 1
ATOM 2056 O O . ALA A 1 302 ? -27.289 16.139 44.928 1.00 95.38 302 ALA A O 1
ATOM 2057 N N . ALA A 1 303 ? -29.103 16.352 43.633 1.00 94.56 303 ALA A N 1
ATOM 2058 C CA . ALA A 1 303 ? -29.754 17.326 44.507 1.00 94.56 303 ALA A CA 1
ATOM 2059 C C . ALA A 1 303 ? -30.267 16.674 45.802 1.00 94.56 303 ALA A C 1
ATOM 2061 O O . ALA A 1 303 ? -30.841 15.587 45.765 1.00 94.56 303 ALA A O 1
ATOM 2062 N N . SER A 1 304 ? -30.115 17.363 46.936 1.00 93.81 304 SER A N 1
ATOM 2063 C CA . SER A 1 304 ? -30.679 16.914 48.217 1.00 93.81 304 SER A CA 1
ATOM 2064 C C . SER A 1 304 ? -32.198 16.726 48.115 1.00 93.81 304 SER A C 1
ATOM 2066 O O . SER A 1 304 ? -32.888 17.529 47.485 1.00 93.81 304 SER A O 1
ATOM 2068 N N . GLY A 1 305 ? -32.712 15.644 48.698 1.00 91.75 305 GLY A N 1
ATOM 2069 C CA . GLY A 1 305 ? -34.112 15.223 48.608 1.00 91.75 305 GLY A CA 1
ATOM 2070 C C . GLY A 1 305 ? -34.487 14.486 47.315 1.00 91.75 305 GLY A C 1
ATOM 2071 O O . GLY A 1 305 ? -35.576 13.922 47.244 1.00 91.75 305 GLY A O 1
ATOM 2072 N N . SER A 1 306 ? -33.607 14.445 46.307 1.00 94.06 306 SER A N 1
ATOM 2073 C CA . SER A 1 306 ? -33.801 13.641 45.093 1.00 94.06 306 SER A CA 1
ATOM 2074 C C . SER A 1 306 ? -33.440 12.168 45.327 1.00 94.06 306 SER A C 1
ATOM 2076 O O . SER A 1 306 ? -32.756 11.826 46.289 1.00 94.06 306 SER A O 1
ATOM 2078 N N . SER A 1 307 ? -33.861 11.296 44.411 1.00 94.31 307 SER A N 1
ATOM 2079 C CA . SER A 1 307 ? -33.444 9.888 44.330 1.00 94.31 307 SER A CA 1
ATOM 2080 C C . SER A 1 307 ? -32.555 9.601 43.113 1.00 94.31 307 SER A C 1
ATOM 2082 O O . SER A 1 307 ? -32.233 8.450 42.840 1.00 94.31 307 SER A O 1
ATOM 2084 N N . ASN A 1 308 ? -32.126 10.627 42.372 1.00 95.50 308 ASN A N 1
ATOM 2085 C CA . ASN A 1 308 ? -31.330 10.464 41.156 1.00 95.50 308 ASN A CA 1
ATOM 2086 C C . ASN A 1 308 ? -29.951 11.112 41.279 1.00 95.50 308 ASN A C 1
ATOM 2088 O O . ASN A 1 308 ? -29.830 12.288 41.630 1.00 95.50 308 ASN A O 1
ATOM 2092 N N . VAL A 1 309 ? -28.932 10.345 40.900 1.00 96.44 309 VAL A N 1
ATOM 2093 C CA . VAL A 1 309 ? -27.541 10.778 40.762 1.00 96.44 309 VAL A CA 1
ATOM 2094 C C . VAL A 1 309 ? -27.163 10.666 39.288 1.00 96.44 309 VAL A C 1
ATOM 2096 O O . VAL A 1 309 ? -27.369 9.620 38.670 1.00 96.44 309 VAL A O 1
ATOM 2099 N N . SER A 1 310 ? -26.591 11.718 38.707 1.00 96.00 310 SER A N 1
ATOM 2100 C CA . SER A 1 310 ? -26.038 11.658 37.353 1.00 96.00 310 SER A CA 1
ATOM 2101 C C . SER A 1 310 ? -24.736 12.432 37.219 1.00 96.00 310 SER A C 1
ATOM 2103 O O . SER A 1 310 ? -24.668 13.586 37.626 1.00 96.00 310 SER A O 1
ATOM 2105 N N . LEU A 1 311 ? -23.739 11.826 36.585 1.00 96.38 311 LEU A N 1
ATOM 2106 C CA . LEU A 1 311 ? -22.507 12.469 36.140 1.00 96.38 311 LEU A CA 1
ATOM 2107 C C . LEU A 1 311 ? -22.501 12.466 34.611 1.00 96.38 311 LEU A C 1
ATOM 2109 O O . LEU A 1 311 ? -22.698 11.405 34.021 1.00 96.38 311 LEU A O 1
ATOM 2113 N N . SER A 1 312 ? -22.279 13.610 33.966 1.00 94.94 312 SER A N 1
ATOM 2114 C CA . SER A 1 312 ? -22.253 13.701 32.500 1.00 94.94 312 SER A CA 1
ATOM 2115 C C . SER A 1 312 ? -20.991 14.358 31.962 1.00 94.94 312 SER A C 1
ATOM 2117 O O . SER A 1 312 ? -20.558 15.384 32.488 1.00 94.94 312 SER A O 1
ATOM 2119 N N . GLY A 1 313 ? -20.455 13.806 30.871 1.00 90.12 313 GLY A N 1
ATOM 2120 C CA . GLY A 1 313 ? -19.319 14.374 30.142 1.00 90.12 313 GLY A CA 1
ATOM 2121 C C . GLY A 1 313 ? -17.996 14.351 30.909 1.00 90.12 313 GLY A C 1
ATOM 2122 O O . GLY A 1 313 ? -17.136 15.190 30.650 1.00 90.12 313 GLY A O 1
ATOM 2123 N N . ALA A 1 314 ? -17.840 13.438 31.869 1.00 93.38 314 ALA A N 1
ATOM 2124 C CA . ALA A 1 314 ? -16.634 13.364 32.680 1.00 93.38 314 ALA A CA 1
ATOM 2125 C C . ALA A 1 314 ? -15.479 12.647 31.975 1.00 93.38 314 ALA A C 1
ATOM 2127 O O . ALA A 1 314 ? -15.663 11.940 30.988 1.00 93.38 314 ALA A O 1
ATOM 2128 N N . THR A 1 315 ? -14.273 12.824 32.491 1.00 90.38 315 THR A N 1
ATOM 2129 C CA . THR A 1 315 ? -13.087 12.061 32.105 1.00 90.38 315 THR A CA 1
ATOM 2130 C C . THR A 1 315 ? -12.835 10.995 33.161 1.00 90.38 315 THR A C 1
ATOM 2132 O O . THR A 1 315 ? -12.722 11.289 34.353 1.00 90.38 315 THR A O 1
ATOM 2135 N N . LEU A 1 316 ? -12.757 9.745 32.717 1.00 90.38 316 LEU A N 1
ATOM 2136 C CA . LEU A 1 316 ? -12.401 8.585 33.516 1.00 90.38 316 LEU A CA 1
ATOM 2137 C C . LEU A 1 316 ? -10.878 8.361 33.404 1.00 90.38 316 LEU A C 1
ATOM 2139 O O . LEU A 1 316 ? -10.406 7.899 32.360 1.00 90.38 316 LEU A O 1
ATOM 2143 N N . PRO A 1 317 ? -10.081 8.708 34.430 1.00 90.31 317 PRO A N 1
ATOM 2144 C CA . PRO A 1 317 ? -8.625 8.570 34.385 1.00 90.31 317 PRO A CA 1
ATOM 2145 C C . PRO A 1 317 ? -8.189 7.099 34.402 1.00 90.31 317 PRO A C 1
ATOM 2147 O O . PRO A 1 317 ? -8.982 6.211 34.721 1.00 90.31 317 PRO A O 1
ATOM 2150 N N . VAL A 1 318 ? -6.920 6.833 34.075 1.00 84.12 318 VAL A N 1
ATOM 2151 C CA . VAL A 1 318 ? -6.303 5.507 34.271 1.00 84.12 318 VAL A CA 1
ATOM 2152 C C . VAL A 1 318 ? -6.388 5.135 35.753 1.00 84.12 318 VAL A C 1
ATOM 2154 O O . VAL A 1 318 ? -6.105 5.966 36.613 1.00 84.12 318 VAL A O 1
ATOM 2157 N N . GLY A 1 319 ? -6.799 3.904 36.060 1.00 84.88 319 GLY A N 1
ATOM 2158 C CA . GLY A 1 319 ? -7.022 3.458 37.438 1.00 84.88 319 GLY A CA 1
ATOM 2159 C C . GLY A 1 319 ? -8.434 3.723 37.976 1.00 84.88 319 GLY A C 1
ATOM 2160 O O . GLY A 1 319 ? -8.784 3.145 39.000 1.00 84.88 319 GLY A O 1
ATOM 2161 N N . GLY A 1 320 ? -9.274 4.482 37.262 1.00 90.56 320 GLY A N 1
ATOM 2162 C CA . GLY A 1 320 ? -10.684 4.695 37.599 1.00 90.56 320 GLY A CA 1
ATOM 2163 C C . GLY A 1 320 ? -10.970 5.942 38.440 1.00 90.56 320 GLY A C 1
ATOM 2164 O O . GLY A 1 320 ? -10.075 6.698 38.806 1.00 90.56 320 GLY A O 1
ATOM 2165 N N . CYS A 1 321 ? -12.248 6.174 38.732 1.00 94.75 321 CYS A N 1
ATOM 2166 C CA . CYS A 1 321 ? -12.708 7.259 39.599 1.00 94.75 321 CYS A CA 1
ATOM 2167 C C . CYS A 1 321 ? -13.936 6.842 40.418 1.00 94.75 321 CYS A C 1
ATOM 2169 O O . CYS A 1 321 ? -14.516 5.773 40.224 1.00 94.75 321 CYS A O 1
ATOM 2171 N N . THR A 1 322 ? -14.324 7.690 41.364 1.00 96.25 322 THR A N 1
ATOM 2172 C CA . THR A 1 322 ? -15.388 7.444 42.339 1.00 96.25 322 THR A CA 1
ATOM 2173 C C . THR A 1 322 ? -16.402 8.585 42.362 1.00 96.25 322 THR A C 1
ATOM 2175 O O . THR A 1 322 ? -16.066 9.748 42.114 1.00 96.25 322 THR A O 1
ATOM 2178 N N . ILE A 1 323 ? -17.655 8.254 42.674 1.00 97.50 323 ILE A N 1
ATOM 2179 C CA . ILE A 1 323 ? -18.734 9.190 43.003 1.00 97.50 323 ILE A CA 1
ATOM 2180 C C . ILE A 1 323 ? -19.210 8.843 44.415 1.00 97.50 323 ILE A C 1
ATOM 2182 O O . ILE A 1 323 ? -19.583 7.700 44.680 1.00 97.50 323 ILE A O 1
ATOM 2186 N N . THR A 1 324 ? -19.200 9.825 45.308 1.00 97.62 324 THR A N 1
ATOM 2187 C CA . THR A 1 324 ? -19.574 9.670 46.716 1.00 97.62 324 THR A CA 1
ATOM 2188 C C . THR A 1 324 ? -20.845 10.461 46.977 1.00 97.62 324 THR A C 1
ATOM 2190 O O . THR A 1 324 ? -20.881 11.673 46.767 1.00 97.62 324 THR A O 1
ATOM 2193 N N . VAL A 1 325 ? -21.893 9.784 47.439 1.00 97.56 325 VAL A N 1
ATOM 2194 C CA . VAL A 1 325 ? -23.233 10.351 47.605 1.00 97.56 325 VAL A CA 1
ATOM 2195 C C . VAL A 1 325 ? -23.718 10.094 49.032 1.00 97.56 325 VAL A C 1
ATOM 2197 O O . VAL A 1 325 ? -23.945 8.940 49.402 1.00 97.56 325 VAL A O 1
ATOM 2200 N N . PRO A 1 326 ? -23.900 11.138 49.856 1.00 96.69 326 PRO A N 1
ATOM 2201 C CA . PRO A 1 326 ? -24.603 11.009 51.125 1.00 96.69 326 PRO A CA 1
ATOM 2202 C C . PRO A 1 326 ? -26.079 10.698 50.868 1.00 96.69 326 PRO A C 1
ATOM 2204 O O . PRO A 1 326 ? -26.747 11.423 50.126 1.00 96.69 326 PRO A O 1
ATOM 2207 N N . VAL A 1 327 ? -26.591 9.638 51.483 1.00 95.56 327 VAL A N 1
ATOM 2208 C CA . VAL A 1 327 ? -27.993 9.228 51.390 1.00 95.56 327 VAL A CA 1
ATOM 2209 C C . VAL A 1 327 ? -28.610 9.086 52.776 1.00 95.56 327 VAL A C 1
ATOM 2211 O O . VAL A 1 327 ? -27.911 8.833 53.758 1.00 95.56 327 VAL A O 1
ATOM 2214 N N . SER A 1 328 ? -29.929 9.207 52.867 1.00 93.31 328 SER A N 1
ATOM 2215 C CA . SER A 1 328 ? -30.678 8.937 54.090 1.00 93.31 328 SER A CA 1
ATOM 2216 C C . SER A 1 328 ? -31.921 8.106 53.825 1.00 93.31 328 SER A C 1
ATOM 2218 O O . SER A 1 328 ? -32.489 8.111 52.729 1.00 93.31 328 SER A O 1
ATOM 2220 N N . TRP A 1 329 ? -32.351 7.402 54.870 1.00 90.94 329 TRP A N 1
ATOM 2221 C CA . TRP A 1 329 ? -33.697 6.852 54.945 1.00 90.94 329 TRP A CA 1
ATOM 2222 C C . TRP A 1 329 ? -34.618 7.906 55.567 1.00 90.94 329 TRP A C 1
ATOM 2224 O O . TRP A 1 329 ? -34.412 8.258 56.731 1.00 90.94 329 TRP A O 1
ATOM 2234 N N . PRO A 1 330 ? -35.625 8.445 54.866 1.00 87.56 330 PRO A N 1
ATOM 2235 C CA . PRO A 1 330 ? -36.430 9.519 55.434 1.00 87.56 330 PRO A CA 1
ATOM 2236 C C . PRO A 1 330 ? -37.272 9.060 56.633 1.00 87.56 330 PRO A C 1
ATOM 2238 O O . PRO A 1 330 ? -37.887 7.992 56.628 1.00 87.56 330 PRO A O 1
ATOM 2241 N N . VAL A 1 331 ? -37.356 9.911 57.663 1.00 84.56 331 VAL A N 1
ATOM 2242 C CA . VAL A 1 331 ? -38.130 9.643 58.896 1.00 84.56 331 VAL A CA 1
ATOM 2243 C C . VAL A 1 331 ? -39.610 9.380 58.588 1.00 84.56 331 VAL A C 1
ATOM 2245 O O . VAL A 1 331 ? -40.238 8.535 59.220 1.00 84.56 331 VAL A O 1
ATOM 2248 N N . ALA A 1 332 ? -40.158 10.049 57.570 1.00 82.62 332 ALA A N 1
ATOM 2249 C CA . ALA A 1 332 ? -41.548 9.892 57.145 1.00 82.62 332 ALA A CA 1
ATOM 2250 C C . ALA A 1 332 ? -41.894 8.468 56.659 1.00 82.62 332 ALA A C 1
ATOM 2252 O O . ALA A 1 332 ? -43.063 8.093 56.672 1.00 82.62 332 ALA A O 1
ATOM 2253 N N . GLN A 1 333 ? -40.901 7.658 56.268 1.00 80.88 333 GLN A N 1
ATOM 2254 C CA . GLN A 1 333 ? -41.095 6.262 55.857 1.00 80.88 333 GLN A CA 1
ATOM 2255 C C . GLN A 1 333 ? -40.663 5.257 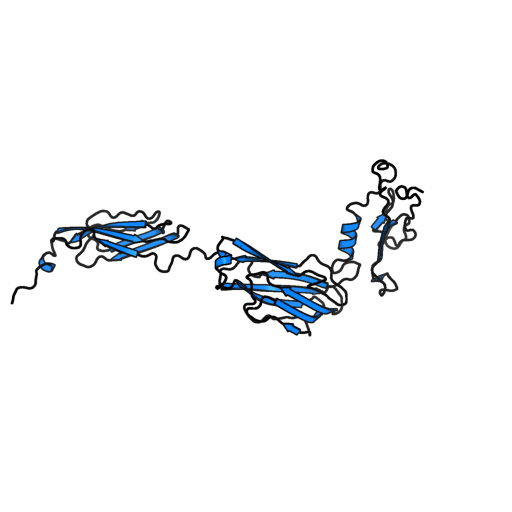56.936 1.00 80.88 333 GLN A C 1
ATOM 2257 O O . GLN A 1 333 ? -40.391 4.097 56.627 1.00 80.88 333 GLN A O 1
ATOM 2262 N N . ALA A 1 334 ? -40.629 5.657 58.213 1.00 75.12 334 ALA A N 1
ATOM 2263 C CA . ALA A 1 334 ? -40.310 4.753 59.323 1.00 75.12 334 ALA A CA 1
ATOM 2264 C C . ALA A 1 334 ? -41.209 3.501 59.371 1.00 75.12 334 ALA A C 1
ATOM 2266 O O . ALA A 1 334 ? -40.746 2.422 59.734 1.00 75.12 334 ALA A O 1
ATOM 2267 N N . ALA A 1 335 ? -42.470 3.620 58.936 1.00 73.50 335 ALA A N 1
ATOM 2268 C CA . ALA A 1 335 ? -43.420 2.508 58.873 1.00 73.50 335 ALA A CA 1
ATOM 2269 C C . ALA A 1 335 ? -42.985 1.373 57.923 1.00 73.50 335 ALA A C 1
ATOM 2271 O O . ALA A 1 335 ? -43.406 0.236 58.110 1.00 73.50 335 ALA A O 1
ATOM 2272 N N . MET A 1 336 ? -42.117 1.650 56.941 1.00 71.06 336 MET A N 1
ATOM 2273 C CA . MET A 1 336 ? -41.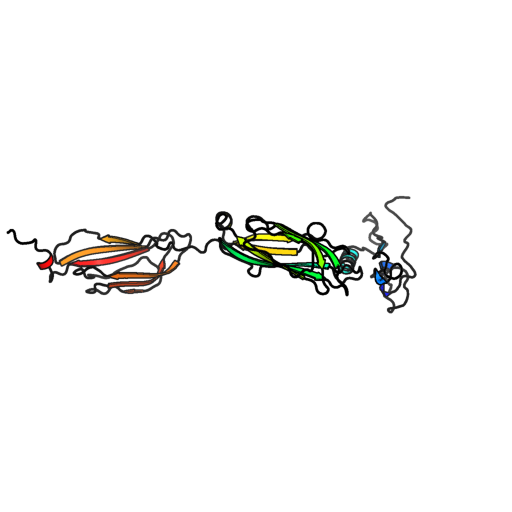588 0.636 56.016 1.00 71.06 336 MET A CA 1
ATOM 2274 C C . MET A 1 336 ? -40.534 -0.277 56.667 1.00 71.06 336 MET A C 1
ATOM 2276 O O . MET A 1 336 ? -40.221 -1.328 56.116 1.00 71.06 336 MET A O 1
ATOM 2280 N N . CYS A 1 337 ? -39.999 0.102 57.834 1.00 66.31 337 CYS A N 1
ATOM 2281 C CA . CYS A 1 337 ? -39.044 -0.696 58.608 1.00 66.31 337 CYS A CA 1
ATOM 2282 C C . CYS A 1 337 ? -39.713 -1.555 59.697 1.00 66.31 337 CYS A C 1
ATOM 2284 O O . CYS A 1 337 ? -39.015 -2.274 60.413 1.00 66.31 337 CYS A O 1
ATOM 2286 N N . ALA A 1 338 ? -41.037 -1.473 59.871 1.00 60.56 338 ALA A N 1
ATOM 2287 C CA . ALA A 1 338 ? -41.739 -2.253 60.884 1.00 60.56 338 ALA A CA 1
ATOM 2288 C C . ALA A 1 338 ? -41.784 -3.737 60.478 1.00 60.56 338 ALA A C 1
ATOM 2290 O O . ALA A 1 338 ? -42.276 -4.080 59.403 1.00 60.56 338 ALA A O 1
ATOM 2291 N N . ALA A 1 339 ? -41.271 -4.621 61.340 1.00 55.28 339 ALA A N 1
ATOM 2292 C CA . ALA A 1 339 ? -41.411 -6.065 61.162 1.00 55.28 339 ALA A CA 1
ATOM 2293 C C . ALA A 1 339 ? -42.905 -6.446 61.064 1.00 55.28 339 ALA A C 1
ATOM 2295 O O . ALA A 1 339 ? -43.728 -5.811 61.734 1.00 55.28 339 ALA A O 1
ATOM 2296 N N . PRO A 1 340 ? -43.281 -7.467 60.265 1.00 54.91 340 PRO A N 1
ATOM 2297 C CA . PRO A 1 340 ? -44.662 -7.932 60.230 1.00 54.91 340 PRO A CA 1
ATOM 2298 C C . PRO A 1 340 ? -45.098 -8.310 61.648 1.00 54.91 340 PRO A C 1
ATOM 2300 O O . PRO A 1 340 ? -44.361 -8.990 62.364 1.00 54.91 340 PRO A O 1
ATOM 2303 N N . ALA A 1 341 ? -46.274 -7.830 62.059 1.00 48.91 341 ALA A N 1
ATOM 2304 C CA . ALA A 1 341 ? -46.822 -8.121 63.378 1.00 48.91 341 ALA A CA 1
ATOM 2305 C C . ALA A 1 341 ? -46.846 -9.647 63.608 1.00 48.91 341 ALA A C 1
ATOM 2307 O O . ALA A 1 341 ? -47.243 -10.378 62.692 1.00 48.91 341 ALA A O 1
ATOM 2308 N N . PRO A 1 342 ? -46.414 -10.148 64.782 1.00 56.44 342 PRO A N 1
ATOM 2309 C CA . PRO A 1 342 ? -46.525 -11.568 65.086 1.00 56.44 342 PRO A CA 1
ATOM 2310 C C . PRO A 1 342 ? -48.004 -11.971 65.013 1.00 56.44 342 PRO A C 1
ATOM 2312 O O . PRO A 1 342 ? -48.861 -11.276 65.562 1.00 56.44 342 PRO A O 1
ATOM 2315 N N . ARG A 1 343 ? -48.287 -13.043 64.264 1.00 47.91 343 ARG A N 1
ATOM 2316 C CA . ARG A 1 343 ? -49.613 -13.669 64.198 1.00 47.91 343 ARG A CA 1
ATOM 2317 C C . ARG A 1 343 ? -49.975 -14.329 65.519 1.00 47.91 343 ARG A C 1
ATOM 2319 O O . ARG A 1 343 ? -49.062 -14.926 66.130 1.00 47.91 343 ARG A O 1
#

Secondary structure (DSSP, 8-state):
--TT-------B-SEETTTEEEE-TT--PPPTTSEESSEEEEEE-GGGSGGGTS--EEEE-----SSGGGTTT-----TTTHHHHHHHHHSTTSTT---EEEEEEESSSEE-TT-EEEEEEEEEE-SSS-EEEEEEEEEPPTT-EE-S--EE-SEEEEEE--TT-SEEEEEEEEE-TT-EEEEEEEE--GGGGGGG-STTEEEEEEE-BTTTEE-TT----SPEEEEEEE--------S---EEEEES-S---TT-EEEEEEEE---SSS-EEEEEEEEEPPTT-EE-S--EE-SBSSEEE--TT-SEEEEEEEEE-TT-EEEEEEEE--GGGGGGGPPPPP-

Organism: NCBI:txid1288495

InterPro domains:
  IPR057693 Domain of unknown function DUF7933 [PF25564] (101-229)
  IPR057693 Domain of unknown function DUF7933 [PF25564] (242-328)

Nearest PDB structures (foldseek):
  7rw8-assembly1_M  TM=2.771E-01  e=4.703E-03  Mus musculus
  6bnt-assembly1_A  TM=3.119E-01  e=1.049E-02  Homo sapiens
  7ohz-assembly2_A  TM=3.111E-01  e=2.469E-02  Rattus norvegicus
  7ohz-assembly1_B  TM=3.097E-01  e=7.199E-02  Rattus norvegicus
  2cgy-assembly1_A  TM=2.482E-01  e=5.786E+00  Helix pomatia

Solvent-accessible surface area (backbone atoms only — not comparable to full-atom values): 18535 Å² total; per-residue (Å²): 130,59,89,64,65,81,83,82,86,76,54,46,60,73,37,47,30,79,29,51,74,36,62,44,90,93,64,75,88,63,62,81,85,41,64,39,62,45,24,36,26,35,44,45,33,14,69,73,21,74,88,44,74,36,64,53,44,78,51,71,63,86,69,68,61,83,46,81,91,59,70,84,80,62,93,53,79,61,78,85,54,58,62,60,55,50,53,51,30,47,25,51,64,20,57,44,64,17,26,26,35,60,43,41,41,44,78,42,54,58,36,42,60,57,29,73,32,44,35,40,37,40,38,39,25,66,41,98,53,64,45,51,49,28,32,41,42,38,56,49,47,84,77,35,24,25,65,39,80,53,50,64,68,46,47,72,51,50,79,47,44,53,59,77,34,38,50,38,36,36,41,63,16,33,38,38,56,71,29,32,40,38,42,34,36,32,21,38,44,55,94,50,36,75,74,19,72,47,90,55,41,66,46,70,31,58,35,43,64,81,80,27,31,45,37,72,70,44,63,29,64,71,64,22,55,31,56,43,24,27,40,26,73,69,75,65,72,56,100,61,43,61,72,46,75,48,58,80,49,97,74,68,56,64,61,30,70,40,39,39,37,39,36,40,38,30,90,39,96,56,65,42,76,63,39,69,48,78,49,72,52,63,84,76,38,24,27,65,35,81,52,48,63,68,44,47,65,57,50,79,48,43,52,63,75,32,41,52,41,37,36,41,56,15,27,39,39,57,72,27,32,42,37,42,35,35,27,26,36,49,54,92,54,40,75,78,72,59,73,81,77,85,129